Protein AF-A0A317IT43-F1 (afdb_monomer_lite)

pLDDT: mean 82.62, std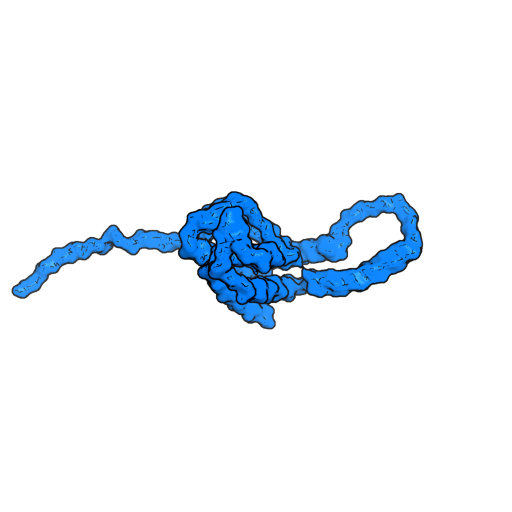 18.25, range [38.25, 98.44]

Radius of gyration: 24.14 Å; chains: 1; bounding box: 108×34×44 Å

Structure (mmCIF, N/CA/C/O backbone):
data_AF-A0A317IT43-F1
#
_entry.id   AF-A0A317IT43-F1
#
loop_
_atom_site.group_PDB
_atom_site.id
_atom_site.type_symbol
_atom_site.label_atom_id
_atom_site.label_alt_id
_atom_site.label_comp_id
_atom_site.label_asym_id
_atom_site.label_entity_id
_atom_site.label_seq_id
_atom_site.pdbx_PDB_ins_code
_atom_site.Cartn_x
_atom_site.Cartn_y
_atom_site.Cartn_z
_atom_site.occupancy
_atom_site.B_iso_or_equiv
_atom_site.auth_seq_id
_atom_site.auth_comp_id
_atom_site.auth_asym_id
_atom_site.auth_atom_id
_atom_site.pdbx_PDB_model_num
ATOM 1 N N . MET A 1 1 ? -63.433 10.695 -18.224 1.00 39.09 1 MET A N 1
ATOM 2 C CA . MET A 1 1 ? -62.208 10.010 -18.697 1.00 39.09 1 MET A CA 1
ATOM 3 C C . MET A 1 1 ? -61.109 11.046 -18.904 1.00 39.09 1 MET A C 1
ATOM 5 O O . MET A 1 1 ? -61.364 11.967 -19.656 1.00 39.09 1 MET A O 1
ATOM 9 N N . ARG A 1 2 ? -59.934 10.842 -18.268 1.00 39.62 2 ARG A N 1
ATOM 10 C CA . ARG A 1 2 ? -58.562 11.055 -18.808 1.00 39.62 2 ARG A CA 1
ATOM 11 C C . ARG A 1 2 ? -58.230 12.460 -19.377 1.00 39.62 2 ARG A C 1
ATOM 13 O O . ARG A 1 2 ? -58.814 12.850 -20.367 1.00 39.62 2 ARG A O 1
ATOM 20 N N . ARG A 1 3 ? -57.241 13.241 -18.916 1.00 39.00 3 ARG A N 1
ATOM 21 C CA . ARG A 1 3 ? -55.930 12.983 -18.281 1.00 39.00 3 ARG A CA 1
ATOM 22 C C . ARG A 1 3 ? -55.501 14.247 -17.514 1.00 39.00 3 ARG A C 1
ATOM 24 O O . ARG A 1 3 ? -55.505 15.326 -18.093 1.00 39.00 3 ARG A O 1
ATOM 31 N N . ILE A 1 4 ? -55.088 14.101 -16.256 1.00 46.97 4 ILE A N 1
ATOM 32 C CA . ILE A 1 4 ? -54.318 15.129 -15.545 1.00 46.97 4 ILE A CA 1
ATOM 33 C C . ILE A 1 4 ? -52.887 15.033 -16.078 1.00 46.97 4 ILE A C 1
ATOM 35 O O . ILE A 1 4 ? -52.247 13.989 -15.959 1.00 46.97 4 ILE A O 1
ATOM 39 N N . VAL A 1 5 ? -52.419 16.102 -16.719 1.00 44.81 5 VAL A N 1
ATOM 40 C CA . VAL A 1 5 ? -51.015 16.281 -17.093 1.00 44.81 5 VAL A CA 1
ATOM 41 C C . VAL A 1 5 ? -50.257 16.568 -15.802 1.00 44.81 5 VAL A C 1
ATOM 43 O O . VAL A 1 5 ? -50.233 17.694 -15.314 1.00 44.81 5 VAL A O 1
ATOM 46 N N . ILE A 1 6 ? -49.694 15.521 -15.204 1.00 46.12 6 ILE A N 1
ATOM 47 C CA . ILE A 1 6 ? -48.692 15.662 -14.152 1.00 46.12 6 ILE A CA 1
ATOM 48 C C . ILE A 1 6 ? -47.415 16.097 -14.867 1.00 46.12 6 ILE A C 1
ATOM 50 O O . ILE A 1 6 ? -46.790 15.298 -15.563 1.00 46.12 6 ILE A O 1
ATOM 54 N N . PHE A 1 7 ? -47.054 17.373 -14.725 1.00 41.09 7 PHE A N 1
ATOM 55 C CA . PHE A 1 7 ? -45.692 17.836 -14.967 1.00 41.09 7 PHE A CA 1
ATOM 56 C C . PHE A 1 7 ? -44.785 17.085 -13.992 1.00 41.09 7 PHE A C 1
ATOM 58 O O . PHE A 1 7 ? -44.626 17.468 -12.834 1.00 41.09 7 PHE A O 1
ATOM 65 N N . THR A 1 8 ? -44.241 15.955 -14.436 1.00 42.25 8 THR A N 1
ATOM 66 C CA . THR A 1 8 ? -43.170 15.275 -13.723 1.00 42.25 8 THR A CA 1
ATOM 67 C C . THR A 1 8 ? -41.980 16.214 -13.685 1.00 42.25 8 THR A C 1
ATOM 69 O O . THR A 1 8 ? -41.412 16.567 -14.718 1.00 42.25 8 THR A O 1
ATOM 72 N N . LEU A 1 9 ? -41.640 16.593 -12.460 1.00 38.25 9 LEU A N 1
ATOM 73 C CA .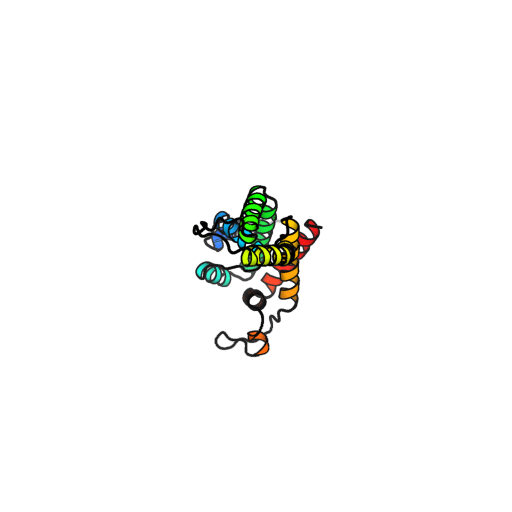 LEU A 1 9 ? -40.401 17.184 -11.988 1.00 38.25 9 LEU A CA 1
ATOM 74 C C . LEU A 1 9 ? -39.204 16.283 -12.376 1.00 38.25 9 LEU A C 1
ATOM 76 O O . LEU A 1 9 ? -38.560 15.677 -11.533 1.00 38.25 9 LEU A O 1
ATOM 80 N N . ALA A 1 10 ? -38.929 16.141 -13.671 1.00 41.34 10 ALA A N 1
ATOM 81 C CA . ALA A 1 10 ? -37.812 15.383 -14.235 1.00 41.34 10 ALA A CA 1
ATOM 82 C C . ALA A 1 10 ? -36.609 16.312 -14.462 1.00 41.34 10 ALA A C 1
ATOM 84 O O . ALA A 1 10 ? -36.020 16.349 -15.537 1.00 41.34 10 ALA A O 1
ATOM 85 N N . GLY A 1 11 ? -36.298 17.131 -13.456 1.00 39.72 11 GLY A N 1
ATOM 86 C CA . GLY A 1 11 ? -35.301 18.199 -13.555 1.00 39.72 11 GLY A CA 1
ATOM 87 C C . GLY A 1 11 ? -34.323 18.248 -12.389 1.00 39.72 11 GLY A C 1
ATOM 88 O O . GLY A 1 11 ? -33.682 19.271 -12.195 1.00 39.72 11 GLY A O 1
ATOM 89 N N . PHE A 1 12 ? -34.227 17.186 -11.585 1.00 45.25 12 PHE A N 1
ATOM 90 C CA . PHE A 1 12 ? -33.329 17.153 -10.432 1.00 45.25 12 PHE A CA 1
ATOM 91 C C . PHE A 1 12 ? -32.877 15.720 -10.135 1.00 45.25 12 PHE A C 1
ATOM 93 O O . PHE A 1 12 ? -33.297 15.140 -9.148 1.00 45.25 12 PHE A O 1
ATOM 100 N N . LEU A 1 13 ? -32.073 15.116 -11.018 1.00 40.25 13 LEU A N 1
ATOM 101 C CA . LEU A 1 13 ? -31.078 14.103 -10.622 1.00 40.25 13 LEU A CA 1
ATOM 102 C C . LEU A 1 13 ? -30.094 13.761 -11.761 1.00 40.25 13 LEU A C 1
ATOM 104 O O . LEU A 1 13 ? -29.727 12.610 -11.956 1.00 40.25 13 LEU A O 1
ATOM 108 N N . MET A 1 14 ? -29.608 14.756 -12.508 1.00 40.78 14 MET A N 1
ATOM 109 C CA . MET A 1 14 ? -28.266 14.624 -13.091 1.00 40.78 14 MET A CA 1
ATOM 110 C C . MET A 1 14 ? -27.269 15.152 -12.062 1.00 40.78 14 MET A C 1
ATOM 112 O O . MET A 1 14 ? -26.656 16.199 -12.242 1.00 40.78 14 MET A O 1
ATOM 116 N N . ALA A 1 15 ? -27.164 14.452 -10.928 1.00 44.28 15 ALA A N 1
ATOM 117 C CA . ALA A 1 15 ? -25.981 14.579 -10.095 1.00 44.28 15 ALA A CA 1
ATOM 118 C C . ALA A 1 15 ? -24.836 14.029 -10.944 1.00 44.28 15 ALA A C 1
ATOM 120 O O . ALA A 1 15 ? -24.834 12.850 -11.294 1.00 44.28 15 ALA A O 1
ATOM 121 N N . ALA A 1 16 ? -23.947 14.922 -11.365 1.00 43.75 16 ALA A N 1
ATOM 122 C CA . ALA A 1 16 ? -22.768 14.599 -12.135 1.00 43.75 16 ALA A CA 1
ATOM 123 C C . ALA A 1 16 ? -22.065 13.388 -11.512 1.00 43.75 16 ALA A C 1
ATOM 125 O O . ALA A 1 16 ? -21.443 13.492 -10.458 1.00 43.75 16 ALA A O 1
ATOM 126 N N . THR A 1 17 ? -22.133 12.239 -12.179 1.00 44.50 17 THR A N 1
ATOM 127 C CA . THR A 1 17 ? -21.198 11.139 -11.963 1.00 44.50 17 THR A CA 1
ATOM 128 C C . THR A 1 17 ? -19.866 11.552 -12.585 1.00 44.50 17 THR A C 1
ATOM 130 O O . THR A 1 17 ? -19.401 10.953 -13.553 1.00 44.50 17 THR A O 1
ATOM 133 N N . ALA A 1 18 ? -19.275 12.642 -12.092 1.00 52.06 18 ALA A N 1
ATOM 134 C CA . ALA A 1 18 ? -17.855 12.843 -12.272 1.00 52.06 18 ALA A CA 1
ATOM 135 C C . ALA A 1 18 ? -17.211 11.677 -11.525 1.00 52.06 18 ALA A C 1
ATOM 137 O O . ALA A 1 18 ? -17.427 11.515 -10.324 1.00 52.06 18 ALA A O 1
ATOM 138 N N . VAL A 1 19 ? -16.506 10.811 -12.250 1.00 56.50 19 VAL A N 1
ATOM 139 C CA . VAL A 1 19 ? -15.639 9.813 -11.628 1.00 56.50 19 VAL A CA 1
ATOM 140 C C . VAL A 1 19 ? -14.637 10.612 -10.805 1.00 56.50 19 VAL A C 1
ATOM 142 O O . VAL A 1 19 ? -13.736 11.236 -11.359 1.00 56.50 19 VAL A O 1
ATOM 145 N N . MET A 1 20 ? -14.877 10.703 -9.499 1.00 70.81 20 MET A N 1
ATOM 146 C CA . MET A 1 20 ? -14.037 11.477 -8.601 1.00 70.81 20 MET A CA 1
ATOM 147 C C . MET A 1 20 ? -12.640 10.873 -8.615 1.00 70.81 20 MET A C 1
ATOM 149 O O . MET A 1 20 ? -12.473 9.681 -8.352 1.00 70.81 20 MET A O 1
ATOM 153 N N . ASN A 1 21 ? -11.653 11.695 -8.945 1.00 88.19 21 ASN A N 1
ATOM 154 C CA . ASN A 1 21 ? -10.257 11.310 -8.983 1.00 88.19 21 ASN A CA 1
ATOM 155 C C . ASN A 1 21 ? -9.667 11.425 -7.573 1.00 88.19 21 ASN A C 1
ATOM 157 O O . ASN A 1 21 ? -9.540 12.524 -7.033 1.00 88.19 21 ASN A O 1
ATOM 161 N N . ILE A 1 22 ? -9.280 10.295 -6.977 1.00 92.44 22 ILE A N 1
ATOM 162 C CA . ILE A 1 22 ? -8.737 10.271 -5.613 1.00 92.44 22 ILE A CA 1
ATOM 163 C C . ILE A 1 22 ? -7.488 11.147 -5.442 1.00 92.44 22 ILE A C 1
ATOM 165 O O . ILE A 1 22 ? -7.232 11.638 -4.347 1.00 92.44 22 ILE A O 1
ATOM 169 N N . PHE A 1 23 ? -6.711 11.368 -6.505 1.00 93.06 23 PHE A N 1
ATOM 170 C CA . PHE A 1 23 ? -5.521 12.216 -6.445 1.00 93.06 23 PHE A CA 1
ATOM 171 C C . PHE A 1 23 ? -5.882 13.677 -6.148 1.00 93.06 23 PHE A C 1
ATOM 173 O O . PHE A 1 23 ? -5.226 14.301 -5.314 1.00 93.06 23 PHE A O 1
ATOM 180 N N . ASP A 1 24 ? -6.975 14.175 -6.733 1.00 92.06 24 ASP A N 1
ATOM 181 C CA . ASP A 1 24 ? -7.465 15.537 -6.504 1.00 92.06 24 ASP A CA 1
ATOM 182 C C . ASP A 1 24 ? -8.011 15.681 -5.074 1.00 92.06 24 ASP A C 1
ATOM 184 O O . ASP A 1 24 ? -7.659 16.619 -4.360 1.00 92.06 24 ASP A O 1
ATOM 188 N N . GLU A 1 25 ? -8.778 14.691 -4.605 1.00 91.31 25 GLU A N 1
ATOM 189 C CA . GLU A 1 25 ? -9.302 14.649 -3.230 1.00 91.31 25 GLU A CA 1
ATOM 190 C C . GLU A 1 25 ? -8.204 14.548 -2.166 1.00 91.31 25 GLU A C 1
ATOM 192 O O . GLU A 1 25 ? -8.364 15.024 -1.042 1.00 91.31 25 GLU A O 1
ATOM 197 N N . LEU A 1 26 ? -7.079 13.918 -2.502 1.00 91.50 26 LEU A N 1
ATOM 198 C CA . LEU A 1 26 ? -5.912 13.806 -1.632 1.00 91.50 26 LEU A CA 1
ATOM 199 C C . LEU A 1 26 ? -4.913 14.956 -1.804 1.00 91.50 26 LEU A C 1
ATOM 201 O O . LEU A 1 26 ? -3.902 14.967 -1.100 1.00 91.50 26 LEU A O 1
ATOM 205 N N . GLU A 1 27 ? -5.183 15.902 -2.707 1.00 92.44 27 GLU A N 1
ATOM 206 C CA . GLU A 1 27 ? -4.298 17.026 -3.032 1.00 92.44 27 GLU A CA 1
ATOM 207 C C . GLU A 1 27 ? -2.868 16.550 -3.369 1.00 92.44 27 GLU A C 1
ATOM 209 O O . GLU A 1 27 ? -1.857 17.101 -2.925 1.00 92.44 27 GLU A O 1
ATOM 214 N N . THR A 1 28 ? -2.774 15.467 -4.145 1.00 91.56 28 THR A 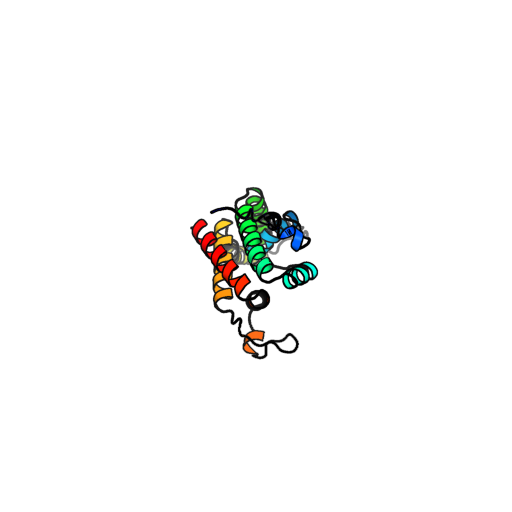N 1
ATOM 215 C CA . THR A 1 28 ? -1.513 14.852 -4.574 1.00 91.56 28 THR A CA 1
ATOM 216 C C . THR A 1 28 ? -1.558 14.511 -6.060 1.00 91.56 28 THR A C 1
ATOM 218 O O . THR A 1 28 ? -2.601 14.576 -6.697 1.00 91.56 28 THR A O 1
ATOM 221 N N . THR A 1 29 ? -0.421 14.143 -6.645 1.00 92.94 29 THR A N 1
ATOM 222 C CA . THR A 1 29 ? -0.334 13.800 -8.070 1.00 92.94 29 THR A CA 1
ATOM 223 C C . THR A 1 29 ? -0.042 12.321 -8.273 1.00 92.94 29 THR A C 1
ATOM 225 O O . THR A 1 29 ? 0.510 11.648 -7.395 1.00 92.94 29 THR A O 1
ATOM 228 N N . GLN A 1 30 ? -0.376 11.820 -9.463 1.00 92.62 30 GLN A N 1
ATOM 229 C CA . GLN A 1 30 ? 0.010 10.475 -9.885 1.00 92.62 30 GLN A CA 1
ATOM 230 C C . GLN A 1 30 ? 1.531 10.312 -9.914 1.00 92.62 30 GLN A C 1
ATOM 232 O O . GLN A 1 30 ? 2.035 9.300 -9.441 1.00 92.62 30 GLN A O 1
ATOM 237 N N . ASP A 1 31 ? 2.273 11.311 -10.396 1.00 91.25 31 ASP A N 1
ATOM 238 C CA . ASP A 1 31 ? 3.736 11.230 -10.475 1.00 91.25 31 ASP A CA 1
ATOM 239 C C . ASP A 1 31 ? 4.375 11.104 -9.090 1.00 91.25 31 ASP A C 1
ATOM 241 O O . ASP A 1 31 ? 5.216 10.234 -8.872 1.00 91.25 31 ASP A O 1
ATOM 245 N N . LYS A 1 32 ? 3.875 11.856 -8.104 1.00 89.31 32 LYS A N 1
ATOM 246 C CA . LYS A 1 32 ? 4.322 11.716 -6.714 1.00 89.31 32 LYS A CA 1
ATOM 247 C C . LYS A 1 32 ? 4.013 10.329 -6.150 1.00 89.31 32 LYS A C 1
ATOM 249 O O . LYS A 1 32 ? 4.795 9.786 -5.375 1.00 89.31 32 LYS A O 1
ATOM 254 N N . ALA A 1 33 ? 2.891 9.724 -6.542 1.00 89.94 33 ALA A N 1
ATOM 255 C CA . ALA A 1 33 ? 2.599 8.345 -6.169 1.00 89.94 33 ALA A CA 1
ATOM 256 C C . ALA A 1 33 ? 3.576 7.358 -6.834 1.00 89.94 33 ALA A C 1
ATOM 258 O O . ALA A 1 33 ? 4.134 6.517 -6.128 1.00 89.94 33 ALA A O 1
ATOM 259 N N . LYS A 1 34 ? 3.865 7.495 -8.137 1.00 91.69 34 LYS A N 1
ATOM 260 C CA . LYS A 1 34 ? 4.843 6.654 -8.861 1.00 91.69 34 LYS A CA 1
ATOM 261 C C . LYS A 1 34 ? 6.212 6.646 -8.191 1.00 91.69 34 LYS A C 1
ATOM 263 O O . LYS A 1 34 ? 6.760 5.567 -7.965 1.00 91.69 34 LYS A O 1
ATOM 268 N N . GLU A 1 35 ? 6.719 7.823 -7.818 1.00 85.62 35 GLU A N 1
ATOM 269 C CA . GLU A 1 35 ? 8.010 7.987 -7.133 1.00 85.62 35 GLU A CA 1
ATOM 270 C C . GLU A 1 35 ? 8.096 7.155 -5.846 1.00 85.62 35 GLU A C 1
ATOM 272 O O . GLU A 1 35 ? 9.149 6.614 -5.503 1.00 85.62 35 GLU A O 1
ATOM 277 N N . THR A 1 36 ? 6.975 7.011 -5.136 1.00 85.50 36 THR A N 1
ATOM 278 C CA . THR A 1 36 ? 6.932 6.253 -3.881 1.00 85.50 36 THR A CA 1
ATOM 279 C C . THR A 1 36 ? 6.739 4.751 -4.075 1.00 85.50 36 THR A C 1
ATOM 281 O O . THR A 1 36 ? 7.184 3.981 -3.223 1.00 85.50 36 THR A O 1
ATOM 284 N N . LEU A 1 37 ? 6.124 4.304 -5.177 1.00 90.19 37 LEU A N 1
ATOM 285 C CA . LEU A 1 37 ? 5.711 2.905 -5.351 1.00 90.19 37 LEU A CA 1
ATOM 286 C C . LEU A 1 37 ? 6.893 1.931 -5.412 1.00 90.19 37 LEU A C 1
ATOM 288 O O . LEU A 1 37 ? 6.841 0.877 -4.783 1.00 90.19 37 LEU A O 1
ATOM 292 N N . VAL A 1 38 ? 7.980 2.280 -6.106 1.00 87.69 38 VAL A N 1
ATOM 293 C CA . VAL A 1 38 ? 9.155 1.392 -6.221 1.00 87.69 38 VAL A CA 1
ATOM 294 C C . VAL A 1 38 ? 9.816 1.181 -4.861 1.00 87.69 38 VAL A C 1
ATOM 296 O O . VAL A 1 38 ? 10.106 0.049 -4.484 1.00 87.69 38 VAL A O 1
ATOM 299 N N . SER A 1 39 ? 9.994 2.256 -4.089 1.00 82.06 39 SER A N 1
ATOM 300 C CA . SER A 1 39 ? 10.541 2.170 -2.731 1.00 82.06 39 SER A CA 1
ATOM 301 C C . SER A 1 39 ? 9.585 1.452 -1.775 1.00 82.06 39 SER A C 1
ATOM 303 O O . SER A 1 39 ? 10.029 0.658 -0.945 1.00 82.06 39 SER A O 1
ATOM 305 N N . ALA A 1 40 ? 8.273 1.668 -1.913 1.00 87.31 40 ALA A N 1
ATOM 306 C CA . ALA A 1 40 ? 7.265 1.029 -1.073 1.00 87.31 40 ALA A CA 1
ATOM 307 C C . ALA A 1 40 ? 7.233 -0.491 -1.269 1.00 87.31 40 ALA A C 1
ATOM 309 O O . ALA A 1 40 ? 7.355 -1.238 -0.297 1.00 87.31 40 ALA A O 1
ATOM 310 N N . PHE A 1 41 ? 7.150 -0.957 -2.520 1.00 86.12 41 PHE A N 1
ATOM 311 C CA . PHE A 1 41 ? 7.222 -2.387 -2.821 1.00 86.12 41 PHE A CA 1
ATOM 312 C C . PHE A 1 41 ? 8.603 -2.956 -2.520 1.00 86.12 41 PHE A C 1
ATOM 314 O O . PHE A 1 41 ? 8.722 -4.047 -1.976 1.00 86.12 41 PHE A O 1
ATOM 321 N N . GLY A 1 42 ? 9.661 -2.210 -2.814 1.00 81.50 42 GLY A N 1
ATOM 322 C CA . GLY A 1 42 ? 11.017 -2.671 -2.586 1.00 81.50 42 GLY A CA 1
ATOM 323 C C . GLY A 1 42 ? 11.347 -2.879 -1.105 1.00 81.50 42 GLY A C 1
ATOM 324 O O . GLY A 1 42 ? 11.833 -3.937 -0.706 1.00 81.50 42 GLY A O 1
ATOM 325 N N . SER A 1 43 ? 11.046 -1.887 -0.266 1.00 78.62 43 SER A N 1
ATOM 326 C CA . SER A 1 43 ? 11.371 -1.902 1.166 1.00 78.62 43 SER A CA 1
ATOM 327 C C . SER A 1 43 ? 10.317 -2.583 2.044 1.00 78.62 43 SER A C 1
ATOM 329 O O . SER A 1 43 ? 10.625 -2.943 3.180 1.00 78.62 43 SER A O 1
ATOM 331 N N . GLY A 1 44 ? 9.085 -2.761 1.550 1.00 81.19 44 GLY A N 1
ATOM 332 C CA . GLY A 1 44 ? 7.953 -3.233 2.359 1.00 81.19 44 GLY A CA 1
ATOM 333 C C . GLY A 1 44 ? 7.460 -2.196 3.369 1.00 81.19 44 GLY A C 1
ATOM 334 O O . GLY A 1 44 ? 6.687 -2.514 4.278 1.00 81.19 44 GLY A O 1
ATOM 335 N N . ASN A 1 45 ? 7.928 -0.954 3.242 1.00 78.56 45 ASN A N 1
ATOM 336 C CA . ASN A 1 45 ? 7.541 0.154 4.089 1.00 78.56 45 ASN A CA 1
ATOM 337 C C . ASN A 1 45 ? 7.016 1.302 3.233 1.00 78.56 45 ASN A C 1
ATOM 339 O O . ASN A 1 45 ? 7.647 1.721 2.268 1.00 78.56 45 ASN A O 1
ATOM 343 N N . PHE A 1 46 ? 5.873 1.847 3.629 1.00 81.81 46 PHE A N 1
ATOM 344 C CA . PHE A 1 46 ? 5.272 3.002 2.982 1.00 81.81 46 PHE A CA 1
ATOM 345 C C . PHE A 1 46 ? 5.235 4.162 3.970 1.00 81.81 46 PHE A C 1
ATOM 347 O O . PHE A 1 46 ? 4.782 4.012 5.105 1.00 81.81 46 PHE A O 1
ATOM 354 N N . SER A 1 47 ? 5.713 5.322 3.527 1.00 79.06 47 SER A N 1
ATOM 355 C CA . SER A 1 47 ? 5.635 6.566 4.283 1.00 79.06 47 SER A CA 1
ATOM 356 C C . SER A 1 47 ? 4.827 7.573 3.481 1.00 79.06 47 SER A C 1
ATOM 358 O O . SER A 1 47 ? 5.186 7.910 2.355 1.00 79.06 47 SER A O 1
ATOM 360 N N . ALA A 1 48 ? 3.740 8.049 4.074 1.00 83.00 48 ALA A N 1
ATOM 361 C CA . ALA A 1 48 ? 2.944 9.149 3.553 1.00 83.00 48 ALA A CA 1
ATOM 362 C C . ALA A 1 48 ? 3.213 10.414 4.370 1.00 83.00 48 ALA A C 1
ATOM 364 O O . ALA A 1 48 ? 3.490 10.341 5.570 1.00 83.00 48 ALA A O 1
ATOM 365 N N . SER A 1 49 ? 3.086 11.583 3.736 1.00 87.62 49 SER A N 1
ATOM 366 C CA . SER A 1 49 ? 3.144 12.845 4.471 1.00 87.62 49 SER A CA 1
ATOM 367 C C . SER A 1 49 ? 2.001 12.926 5.484 1.00 87.62 49 SER A C 1
ATOM 369 O O . SER A 1 49 ? 0.916 12.373 5.281 1.00 87.62 49 SER A O 1
ATOM 371 N N . TYR A 1 50 ? 2.242 13.642 6.581 1.00 89.50 50 TYR A N 1
ATOM 372 C CA . TYR A 1 50 ? 1.226 13.869 7.605 1.00 89.50 50 TYR A CA 1
ATOM 373 C C . TYR A 1 50 ? -0.057 14.468 7.011 1.00 89.50 50 TYR A C 1
ATOM 375 O O . TYR A 1 50 ? -1.148 13.990 7.319 1.00 89.50 50 TYR A O 1
ATOM 383 N N . ASP A 1 51 ? 0.076 15.448 6.113 1.00 92.19 51 ASP A N 1
ATOM 384 C CA . ASP A 1 51 ? -1.064 16.115 5.479 1.00 92.19 51 ASP A CA 1
ATOM 385 C C . ASP A 1 51 ? -1.869 15.168 4.588 1.00 92.19 51 ASP A C 1
ATOM 387 O O . ASP A 1 51 ? -3.095 15.159 4.678 1.00 92.19 51 ASP A O 1
ATOM 391 N N . LEU A 1 52 ? -1.202 14.290 3.826 1.00 91.38 52 LEU A N 1
ATOM 392 C CA . LEU A 1 52 ? -1.873 13.268 3.019 1.00 91.38 52 LEU A CA 1
ATOM 393 C C . LEU A 1 52 ? -2.688 12.322 3.910 1.00 91.38 52 LEU A C 1
ATOM 395 O O . LEU A 1 52 ? -3.857 12.055 3.641 1.00 91.38 52 LEU A O 1
ATOM 399 N N . VAL A 1 53 ? -2.094 11.840 5.008 1.00 91.44 53 VAL A N 1
ATOM 400 C CA . VAL A 1 53 ? -2.779 10.946 5.959 1.00 91.44 53 VAL A CA 1
ATOM 401 C C . VAL A 1 53 ? -3.947 11.659 6.639 1.00 91.44 53 VAL A C 1
ATOM 403 O O . VAL A 1 53 ? -5.014 11.067 6.819 1.00 91.44 53 VAL A O 1
ATOM 406 N N . LYS A 1 54 ? -3.764 12.924 7.026 1.00 93.12 54 LYS A N 1
ATOM 407 C CA . LYS A 1 54 ? -4.807 13.746 7.644 1.00 93.12 54 LYS A CA 1
ATOM 408 C C . LYS A 1 54 ? -5.975 13.955 6.681 1.00 93.12 54 LYS A C 1
ATOM 410 O O . LYS A 1 54 ? -7.118 13.729 7.079 1.00 93.12 54 LYS A O 1
ATOM 415 N N . LYS A 1 55 ? -5.692 14.317 5.427 1.00 94.50 55 LYS A N 1
ATOM 416 C CA . LYS A 1 55 ? -6.695 14.494 4.372 1.00 94.50 55 LYS A CA 1
ATOM 417 C C . LYS A 1 55 ? -7.439 13.189 4.107 1.00 94.50 55 LYS A C 1
ATOM 419 O O . LYS A 1 55 ? -8.658 13.162 4.253 1.00 94.50 55 LYS A O 1
ATOM 424 N N . ALA A 1 56 ? -6.720 12.090 3.872 1.00 93.69 56 ALA A N 1
ATOM 425 C CA . ALA A 1 56 ? -7.311 10.771 3.651 1.00 93.69 56 ALA A CA 1
ATOM 426 C C . ALA A 1 56 ? -8.269 10.353 4.779 1.00 93.69 56 ALA A C 1
ATOM 428 O O . ALA A 1 56 ? -9.338 9.820 4.507 1.00 93.69 56 ALA A O 1
ATOM 429 N N . ARG A 1 57 ? -7.930 10.625 6.048 1.00 92.62 57 ARG A N 1
ATOM 430 C CA . ARG A 1 57 ? -8.800 10.322 7.202 1.00 92.62 57 ARG A CA 1
ATOM 431 C C . ARG A 1 57 ? -10.029 11.216 7.311 1.00 92.62 57 ARG A C 1
ATOM 433 O O . ARG A 1 57 ? -11.005 10.793 7.920 1.00 92.62 57 ARG A O 1
ATOM 440 N N . SER A 1 58 ? -9.965 12.435 6.781 1.00 94.75 58 SER A N 1
ATOM 441 C CA . SER A 1 58 ? -11.093 13.372 6.793 1.00 94.75 58 SER A CA 1
ATOM 442 C C . SER A 1 58 ? -12.162 13.045 5.749 1.00 94.75 58 SER A C 1
ATOM 444 O O . SER A 1 58 ? -13.280 13.542 5.857 1.00 94.75 58 SER A O 1
ATOM 446 N N . LEU A 1 59 ? -11.839 12.200 4.763 1.00 94.62 59 LEU A N 1
ATOM 447 C CA . LEU A 1 59 ? -12.782 11.795 3.729 1.00 94.62 59 LEU A CA 1
ATOM 448 C C . LEU A 1 59 ? -13.904 10.897 4.300 1.00 94.62 59 LEU A C 1
ATOM 450 O O . LEU A 1 59 ? -13.633 10.029 5.146 1.00 94.62 59 LEU A O 1
ATOM 454 N N . PRO A 1 60 ? -15.148 11.037 3.794 1.00 94.94 60 PRO A N 1
ATOM 455 C CA . PRO A 1 60 ? -16.227 10.070 3.990 1.00 94.94 60 PRO A CA 1
ATOM 456 C C . PRO A 1 60 ? -15.761 8.631 3.752 1.00 94.94 60 PRO A C 1
ATOM 458 O O . PRO A 1 60 ? -14.878 8.382 2.927 1.00 94.94 60 PRO A O 1
ATOM 461 N N . VAL A 1 61 ? -16.332 7.669 4.483 1.00 93.75 61 VAL A N 1
ATOM 462 C CA . VAL A 1 61 ? -15.895 6.264 4.397 1.00 93.75 61 VAL A CA 1
ATOM 463 C C . VAL A 1 61 ? -16.034 5.719 2.976 1.00 93.75 61 VAL A C 1
ATOM 465 O O . VAL A 1 61 ? -15.139 5.026 2.504 1.00 93.75 61 VAL A O 1
ATOM 468 N N . GLU A 1 62 ? -17.073 6.132 2.260 1.00 92.62 62 GLU A N 1
ATOM 469 C CA . GLU A 1 62 ? -17.345 5.769 0.873 1.00 92.62 62 GLU A CA 1
ATOM 470 C C . GLU A 1 62 ? -16.212 6.229 -0.053 1.00 92.62 62 GLU A C 1
ATOM 472 O O . GLU A 1 62 ? -15.723 5.451 -0.873 1.00 92.62 62 GLU A O 1
ATOM 477 N N . LEU A 1 63 ? -15.724 7.462 0.133 1.00 94.31 63 LEU A N 1
ATOM 478 C CA . LEU A 1 63 ? -14.596 8.001 -0.631 1.00 94.31 63 LEU A CA 1
ATOM 479 C C . LEU A 1 63 ? -13.267 7.359 -0.243 1.00 94.31 63 LEU A C 1
ATOM 481 O O . LEU A 1 63 ? -12.402 7.189 -1.095 1.00 94.31 63 LEU A O 1
ATOM 485 N N . ARG A 1 64 ? -13.090 6.960 1.021 1.00 95.56 64 ARG A N 1
ATOM 486 C CA . ARG A 1 64 ? -11.896 6.207 1.438 1.00 95.56 64 ARG A CA 1
ATOM 487 C C . ARG A 1 64 ? -11.860 4.815 0.812 1.00 95.56 64 ARG A C 1
ATOM 489 O O . ARG A 1 64 ? -10.795 4.375 0.386 1.00 95.56 64 ARG A O 1
ATOM 496 N N . VAL A 1 65 ? -13.006 4.135 0.748 1.00 96.31 65 VAL A N 1
ATOM 497 C CA . VAL A 1 65 ? -13.148 2.814 0.116 1.00 96.31 65 VAL A CA 1
ATOM 498 C C . VAL A 1 65 ? -12.883 2.913 -1.384 1.00 96.31 65 VAL A C 1
ATOM 500 O O . VAL A 1 65 ? -12.026 2.199 -1.903 1.00 96.31 65 VAL A O 1
ATOM 503 N N . GLU A 1 66 ? -13.558 3.827 -2.080 1.00 94.62 66 GLU A N 1
ATOM 504 C CA . GLU A 1 66 ? -13.344 4.014 -3.517 1.00 94.62 66 GLU A CA 1
ATOM 505 C C . GLU A 1 66 ? -11.924 4.511 -3.818 1.00 94.62 66 GLU A C 1
ATOM 507 O O . GLU A 1 66 ? -11.266 4.019 -4.732 1.00 94.62 66 GLU A O 1
ATOM 512 N N . GLY A 1 67 ? -11.393 5.406 -2.989 1.00 94.31 67 GLY A N 1
ATOM 513 C CA . GLY A 1 67 ? -10.021 5.876 -3.095 1.00 94.31 67 GLY A CA 1
ATOM 514 C C . GLY A 1 67 ? -8.991 4.756 -2.971 1.00 94.31 67 GLY A C 1
ATOM 515 O O . GLY A 1 67 ? -8.064 4.687 -3.774 1.00 94.31 67 GLY A O 1
ATOM 516 N N . ALA A 1 68 ? -9.161 3.833 -2.019 1.00 96.00 68 ALA A N 1
ATOM 517 C CA . ALA A 1 68 ? -8.273 2.678 -1.886 1.00 96.00 68 ALA A CA 1
ATOM 518 C C . ALA A 1 68 ? -8.295 1.792 -3.137 1.00 96.00 68 ALA A C 1
ATOM 520 O O . ALA A 1 68 ? -7.238 1.389 -3.624 1.00 96.00 68 ALA A O 1
ATOM 521 N N . ARG A 1 69 ? -9.482 1.554 -3.705 1.00 96.06 69 ARG A N 1
ATOM 522 C CA . ARG A 1 69 ? -9.639 0.828 -4.970 1.00 96.06 69 ARG A CA 1
ATOM 523 C C . ARG A 1 69 ? -8.908 1.531 -6.116 1.00 96.06 69 ARG A C 1
ATOM 525 O O . ARG A 1 69 ? -8.134 0.888 -6.824 1.00 96.06 69 ARG A O 1
ATOM 532 N N . GLN A 1 70 ? -9.103 2.839 -6.278 1.00 95.38 70 GLN A N 1
ATOM 533 C CA . GLN A 1 70 ? -8.427 3.622 -7.318 1.00 95.38 70 GLN A CA 1
ATOM 534 C C . GLN A 1 70 ? -6.904 3.598 -7.164 1.00 95.38 70 GLN A C 1
ATOM 536 O O . GLN A 1 70 ? -6.200 3.372 -8.145 1.00 95.38 70 GLN A O 1
ATOM 541 N N . LEU A 1 71 ? -6.385 3.769 -5.945 1.00 94.88 71 LEU A N 1
ATOM 542 C CA . LEU A 1 71 ? -4.944 3.757 -5.680 1.00 94.88 71 LEU A CA 1
ATOM 543 C C . LEU A 1 71 ? -4.310 2.385 -5.948 1.00 94.88 71 LEU A C 1
ATOM 545 O O . LEU A 1 71 ? -3.215 2.321 -6.504 1.00 94.88 71 LEU A O 1
ATOM 549 N N . ILE A 1 72 ? -4.987 1.287 -5.596 1.00 95.88 72 ILE A N 1
ATOM 550 C CA . ILE A 1 72 ? -4.490 -0.071 -5.871 1.00 95.88 72 ILE A CA 1
ATOM 551 C C . ILE A 1 72 ? -4.498 -0.355 -7.371 1.00 95.88 72 ILE A C 1
ATOM 553 O O . ILE A 1 72 ? -3.514 -0.873 -7.895 1.00 95.88 72 ILE A O 1
ATOM 557 N N . ARG A 1 73 ? -5.565 0.025 -8.082 1.00 95.50 73 ARG A N 1
ATOM 558 C CA . ARG A 1 73 ? -5.634 -0.116 -9.544 1.00 95.50 73 ARG A CA 1
ATOM 559 C C . ARG A 1 73 ? -4.567 0.714 -10.240 1.00 95.50 73 ARG A C 1
ATOM 561 O O . ARG A 1 73 ? -3.872 0.194 -11.102 1.00 95.50 73 ARG A O 1
ATOM 568 N N . PHE A 1 74 ? -4.363 1.948 -9.792 1.00 95.75 74 PHE A N 1
ATOM 569 C CA . PHE A 1 74 ? -3.273 2.789 -10.266 1.00 95.75 74 PHE A CA 1
ATOM 570 C C . PHE A 1 74 ? -1.905 2.128 -10.052 1.00 95.75 74 PHE A C 1
ATOM 572 O O . PHE A 1 74 ? -1.105 2.069 -10.983 1.00 95.75 74 PHE A O 1
ATOM 579 N N . ALA A 1 75 ? -1.637 1.597 -8.853 1.00 96.06 75 ALA A N 1
ATOM 580 C CA . ALA A 1 75 ? -0.389 0.891 -8.576 1.00 96.06 75 ALA A CA 1
ATOM 581 C C . ALA A 1 75 ? -0.221 -0.328 -9.495 1.00 96.06 75 ALA A C 1
ATOM 583 O O . ALA A 1 75 ? 0.840 -0.500 -10.093 1.00 96.06 75 ALA A O 1
ATOM 584 N N . LYS A 1 76 ? -1.281 -1.123 -9.671 1.00 96.12 76 LYS A N 1
ATOM 585 C CA . LYS A 1 76 ? -1.304 -2.265 -10.587 1.00 96.12 76 LYS A CA 1
ATOM 586 C C . LYS A 1 76 ? -0.974 -1.853 -12.018 1.00 96.12 76 LYS A C 1
ATOM 588 O O . LYS A 1 76 ? -0.056 -2.412 -12.616 1.00 96.12 76 LYS A O 1
ATOM 593 N N . ASP A 1 77 ? -1.664 -0.856 -12.553 1.00 95.94 77 ASP A N 1
ATOM 594 C CA . ASP A 1 77 ? -1.464 -0.398 -13.927 1.00 95.94 77 ASP A CA 1
ATOM 595 C C . ASP A 1 77 ? -0.065 0.191 -14.124 1.00 95.94 77 ASP A C 1
ATOM 597 O O . ASP A 1 77 ? 0.616 -0.139 -15.096 1.00 95.94 77 ASP A O 1
ATOM 601 N N . TYR A 1 78 ? 0.424 0.976 -13.161 1.00 96.25 78 TYR A N 1
ATOM 602 C CA . TYR A 1 78 ? 1.776 1.523 -13.208 1.00 96.25 78 TYR A CA 1
ATOM 603 C C . TYR A 1 78 ? 2.849 0.429 -13.207 1.00 96.25 78 TYR A C 1
ATOM 605 O O . TYR A 1 78 ? 3.801 0.505 -13.983 1.00 96.25 78 TYR A O 1
ATOM 613 N N . THR A 1 79 ? 2.689 -0.627 -12.404 1.00 95.31 79 THR A N 1
ATOM 614 C CA . THR A 1 79 ? 3.687 -1.709 -12.327 1.00 95.31 79 THR A CA 1
ATOM 615 C C . THR A 1 79 ? 3.856 -2.504 -13.625 1.00 95.31 79 THR A C 1
ATOM 617 O O . THR A 1 79 ? 4.871 -3.173 -13.814 1.00 95.31 79 THR A O 1
ATOM 620 N N . ARG A 1 80 ? 2.901 -2.397 -14.556 1.00 95.25 80 ARG A N 1
ATOM 621 C CA . ARG A 1 80 ? 2.971 -3.021 -15.887 1.00 95.25 80 ARG A CA 1
ATOM 622 C C . ARG A 1 80 ? 3.792 -2.215 -16.890 1.00 95.25 80 ARG A C 1
ATOM 624 O O . ARG A 1 80 ? 4.152 -2.743 -17.941 1.00 95.25 80 ARG A O 1
ATOM 631 N N . THR A 1 81 ? 4.077 -0.952 -16.586 1.00 96.69 81 THR A N 1
ATOM 632 C CA . THR A 1 81 ? 4.794 -0.045 -17.487 1.00 96.69 81 THR A CA 1
ATOM 633 C C . THR A 1 81 ? 6.286 -0.371 -17.564 1.00 96.69 81 THR A C 1
ATOM 635 O O . THR A 1 81 ? 6.888 -0.872 -16.611 1.00 96.69 81 THR A O 1
ATOM 638 N N . GLU A 1 82 ? 6.918 -0.033 -18.691 1.00 96.44 82 GLU A N 1
ATOM 639 C CA . GLU A 1 82 ? 8.382 -0.096 -18.816 1.00 96.44 82 GLU A CA 1
ATOM 640 C C . GLU A 1 82 ? 9.079 0.882 -17.860 1.00 96.44 82 GLU A C 1
ATOM 642 O O . GLU A 1 82 ? 10.131 0.565 -17.307 1.00 96.44 82 GLU A O 1
ATOM 647 N N . GLU A 1 83 ? 8.448 2.027 -17.583 1.00 94.81 83 GLU A N 1
ATOM 648 C CA . GLU A 1 83 ? 8.940 3.011 -16.618 1.00 94.81 83 GLU A CA 1
ATOM 649 C C . GLU A 1 83 ? 9.166 2.379 -15.235 1.00 94.81 83 GLU A C 1
ATOM 651 O O . GLU A 1 83 ? 10.253 2.507 -14.663 1.00 94.81 83 GLU A O 1
ATOM 656 N N . PHE A 1 84 ? 8.177 1.641 -14.720 1.00 95.25 84 PHE A N 1
ATOM 657 C CA . PHE A 1 84 ? 8.305 0.945 -13.441 1.00 95.25 84 PHE A CA 1
ATOM 658 C C . PHE A 1 84 ? 9.415 -0.109 -13.471 1.00 95.25 84 PHE A C 1
ATOM 660 O O . PHE A 1 84 ? 10.234 -0.161 -12.551 1.00 95.25 84 PHE A O 1
ATOM 667 N N . LYS A 1 85 ? 9.486 -0.927 -14.531 1.00 94.31 85 LYS A N 1
ATOM 668 C CA . LYS A 1 85 ? 10.517 -1.972 -14.667 1.00 94.31 85 LYS A CA 1
ATOM 669 C C . LYS A 1 85 ? 11.922 -1.375 -14.625 1.00 94.31 85 LYS A C 1
ATOM 671 O O . LYS A 1 85 ? 12.812 -1.934 -13.981 1.00 94.31 85 LYS A O 1
ATOM 676 N N . ASP A 1 86 ? 12.128 -0.231 -15.265 1.00 94.00 86 ASP A N 1
ATOM 677 C CA . ASP A 1 86 ? 13.419 0.452 -15.270 1.00 94.00 86 ASP A CA 1
ATOM 678 C C . ASP A 1 86 ? 13.756 1.087 -13.922 1.00 94.00 86 ASP A C 1
ATOM 680 O O . ASP A 1 86 ? 14.897 0.982 -13.458 1.00 94.00 86 ASP A O 1
ATOM 684 N N . GLN A 1 87 ? 12.778 1.698 -13.251 1.00 92.44 87 GLN A N 1
ATOM 685 C CA . GLN A 1 87 ? 12.976 2.207 -11.894 1.00 92.44 87 GLN A CA 1
ATOM 686 C C . GLN A 1 87 ? 13.281 1.074 -10.903 1.00 92.44 87 GLN A C 1
ATOM 688 O O . GLN A 1 87 ? 14.204 1.205 -10.098 1.00 92.44 87 GLN A O 1
ATOM 693 N N . TYR A 1 88 ? 12.586 -0.063 -11.003 1.00 92.81 88 TYR A N 1
ATOM 694 C CA . TYR A 1 88 ? 12.844 -1.244 -10.181 1.00 92.81 88 TYR A CA 1
ATOM 695 C C . TYR A 1 88 ? 14.264 -1.781 -10.376 1.00 92.81 88 TYR A C 1
ATOM 697 O O . TYR A 1 88 ? 14.962 -2.038 -9.397 1.00 92.81 88 TYR A O 1
ATOM 705 N N . LYS A 1 89 ? 14.740 -1.897 -11.626 1.00 91.94 89 LYS A N 1
ATOM 706 C CA . LYS A 1 89 ? 16.122 -2.322 -11.916 1.00 91.94 89 LYS A CA 1
ATOM 707 C C . LYS A 1 89 ? 17.148 -1.396 -11.263 1.00 91.94 89 LYS A C 1
ATOM 709 O O . LYS A 1 89 ? 18.111 -1.893 -10.678 1.00 91.94 89 LYS A O 1
ATOM 714 N N . ARG A 1 90 ? 16.948 -0.074 -11.345 1.00 90.19 90 ARG A N 1
A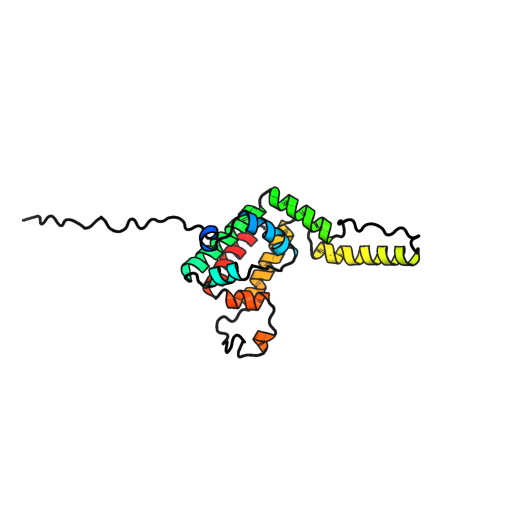TOM 715 C CA . ARG A 1 90 ? 17.832 0.918 -10.704 1.00 90.19 90 ARG A CA 1
ATOM 716 C C . ARG A 1 90 ? 17.838 0.752 -9.187 1.00 90.19 90 ARG A C 1
ATOM 718 O O . ARG A 1 90 ? 18.899 0.540 -8.606 1.00 90.19 90 ARG A O 1
ATOM 725 N N . TRP A 1 91 ? 16.657 0.741 -8.575 1.00 89.25 91 TRP A N 1
ATOM 726 C CA . TRP A 1 91 ? 16.504 0.544 -7.135 1.00 89.25 91 TRP A CA 1
ATOM 727 C C . TRP A 1 91 ? 17.140 -0.777 -6.666 1.00 89.25 91 TRP A C 1
ATOM 729 O O . TRP A 1 91 ? 17.915 -0.802 -5.712 1.00 89.25 91 TRP A O 1
ATOM 739 N N . ARG A 1 92 ? 16.918 -1.880 -7.390 1.00 87.88 92 ARG A N 1
ATOM 740 C CA . ARG A 1 92 ? 17.526 -3.184 -7.094 1.00 87.88 92 ARG A CA 1
ATOM 741 C C . ARG A 1 92 ? 19.053 -3.138 -7.152 1.00 87.88 92 ARG A C 1
ATOM 743 O O . ARG A 1 92 ? 19.714 -3.718 -6.293 1.00 87.88 92 ARG A O 1
ATOM 750 N N . GLN A 1 93 ? 19.632 -2.473 -8.153 1.00 86.69 93 GLN A N 1
ATOM 751 C CA . GLN A 1 93 ? 21.086 -2.318 -8.253 1.00 86.69 93 GLN A CA 1
ATOM 752 C C . GLN A 1 93 ? 21.655 -1.533 -7.069 1.00 86.69 93 GLN A C 1
ATOM 754 O O . GLN A 1 93 ? 22.698 -1.914 -6.540 1.00 86.69 93 GLN A O 1
ATOM 759 N N . GLU A 1 94 ? 20.970 -0.480 -6.625 1.00 84.31 94 GLU A N 1
ATOM 760 C CA . GLU A 1 94 ? 21.354 0.280 -5.432 1.00 84.31 94 GLU A CA 1
ATOM 761 C C . GLU A 1 94 ? 21.333 -0.602 -4.178 1.00 84.31 94 GLU A C 1
ATOM 763 O O . GLU A 1 94 ? 22.325 -0.643 -3.444 1.00 84.31 94 GLU A O 1
ATOM 768 N N . MET A 1 95 ? 20.267 -1.388 -3.991 1.00 80.81 95 MET A N 1
ATOM 769 C CA . MET A 1 95 ? 20.122 -2.310 -2.857 1.00 80.81 95 MET A CA 1
ATOM 770 C C . MET A 1 95 ? 21.180 -3.420 -2.834 1.00 80.81 95 MET A C 1
ATOM 772 O O . MET A 1 95 ? 21.638 -3.811 -1.763 1.00 80.81 95 MET A O 1
ATOM 776 N N . LEU A 1 96 ? 21.623 -3.899 -4.000 1.00 80.25 96 LEU A N 1
ATOM 777 C CA . LEU A 1 96 ? 22.686 -4.908 -4.120 1.00 80.25 96 LEU A CA 1
ATOM 778 C C . LEU A 1 96 ? 24.109 -4.326 -4.012 1.00 80.25 96 LEU A C 1
ATOM 780 O O . LEU A 1 96 ? 25.092 -5.037 -4.238 1.00 80.25 96 LEU A O 1
ATOM 784 N N . GLY A 1 97 ? 24.251 -3.042 -3.667 1.00 70.31 97 GLY A N 1
ATOM 785 C CA . GLY A 1 97 ? 25.552 -2.391 -3.499 1.00 70.31 97 GLY A CA 1
ATOM 786 C C . GLY A 1 97 ? 26.198 -1.918 -4.806 1.00 70.31 97 GLY A C 1
ATOM 787 O O . GLY A 1 97 ? 27.405 -1.678 -4.840 1.00 70.31 97 GLY A O 1
ATOM 788 N N . GLY A 1 98 ? 25.414 -1.763 -5.877 1.00 55.62 98 GLY A N 1
ATOM 789 C CA . GLY A 1 98 ? 25.822 -1.140 -7.143 1.00 55.62 98 GLY A CA 1
ATOM 790 C C . GLY A 1 98 ? 25.972 0.387 -7.071 1.00 55.62 98 GLY A C 1
ATOM 791 O O . GLY A 1 98 ? 26.551 0.992 -7.974 1.00 55.62 98 GLY A O 1
ATOM 792 N N . GLY A 1 99 ? 25.521 1.018 -5.981 1.00 47.94 99 GLY A N 1
ATOM 793 C CA . GLY A 1 99 ? 25.796 2.424 -5.689 1.00 47.94 99 GLY A CA 1
ATOM 794 C C . GLY A 1 99 ? 27.277 2.631 -5.363 1.00 47.94 99 GLY A C 1
ATOM 795 O O . GLY A 1 99 ? 27.760 2.206 -4.313 1.00 47.94 99 GLY A O 1
ATOM 796 N N . ARG A 1 100 ? 28.023 3.275 -6.269 1.00 50.28 100 ARG A N 1
ATOM 797 C CA . ARG A 1 100 ? 29.445 3.614 -6.092 1.00 50.28 100 ARG A CA 1
ATOM 798 C C . ARG A 1 100 ? 29.670 4.342 -4.758 1.00 50.28 100 ARG A C 1
ATOM 800 O O . ARG A 1 100 ? 29.404 5.534 -4.653 1.00 50.28 100 ARG A O 1
ATOM 807 N N . ARG A 1 101 ? 30.261 3.672 -3.765 1.00 50.50 101 ARG A N 1
ATOM 808 C CA . ARG A 1 101 ? 30.996 4.376 -2.702 1.00 50.50 101 ARG A CA 1
ATOM 809 C C . ARG A 1 101 ? 32.335 4.833 -3.298 1.00 50.50 101 ARG A C 1
ATOM 811 O O . ARG A 1 101 ? 33.028 3.988 -3.873 1.00 50.50 101 ARG A O 1
ATOM 818 N N . PRO A 1 102 ? 32.732 6.116 -3.204 1.00 45.94 102 PRO A N 1
ATOM 819 C CA . PRO A 1 102 ? 34.065 6.529 -3.627 1.00 45.94 102 PRO A CA 1
ATOM 820 C C . PRO A 1 102 ? 35.103 5.736 -2.822 1.00 45.94 102 PRO A C 1
ATOM 822 O O . PRO A 1 102 ? 35.106 5.761 -1.590 1.00 45.94 102 PRO A O 1
ATOM 825 N N . LYS A 1 103 ? 35.951 4.963 -3.516 1.00 54.50 103 LYS A N 1
ATOM 826 C CA . LYS A 1 103 ? 37.027 4.190 -2.885 1.00 54.50 103 LYS A CA 1
ATOM 827 C C . LYS A 1 103 ? 37.992 5.170 -2.220 1.00 54.50 103 LYS A C 1
ATOM 829 O O . LYS A 1 103 ? 38.686 5.915 -2.906 1.00 54.50 103 LYS A O 1
ATOM 834 N N . LYS A 1 104 ? 38.070 5.142 -0.889 1.00 51.22 104 LYS A N 1
ATOM 835 C CA . LYS A 1 104 ? 39.191 5.739 -0.159 1.00 51.22 104 LYS A CA 1
ATOM 836 C C . LYS A 1 104 ? 40.441 4.940 -0.550 1.00 51.22 104 LYS A C 1
ATOM 838 O O . LYS A 1 104 ? 40.497 3.741 -0.285 1.00 51.22 104 LYS A O 1
ATOM 843 N N . PHE A 1 105 ? 41.378 5.570 -1.257 1.00 47.28 105 PHE A N 1
ATOM 844 C CA . PHE A 1 105 ? 42.623 4.938 -1.698 1.00 47.28 105 PHE A CA 1
ATOM 845 C C . PHE A 1 105 ? 43.438 4.487 -0.478 1.00 47.28 105 PHE A C 1
ATOM 847 O O . PHE A 1 105 ? 43.945 5.303 0.285 1.00 47.28 105 PHE A O 1
ATOM 854 N N . GLY A 1 106 ? 43.538 3.174 -0.295 1.00 59.69 106 GLY A N 1
ATOM 855 C CA . GLY A 1 106 ? 44.385 2.505 0.684 1.00 59.69 106 GLY A CA 1
ATOM 856 C C . GLY A 1 106 ? 44.576 1.055 0.244 1.00 59.69 106 GLY A C 1
ATOM 857 O O . GLY A 1 106 ? 43.650 0.458 -0.307 1.00 59.69 106 GLY A O 1
ATOM 858 N N . ILE A 1 107 ? 45.780 0.510 0.422 1.00 60.69 107 ILE A N 1
ATOM 859 C CA . ILE A 1 107 ? 46.119 -0.862 0.019 1.00 60.69 107 ILE A CA 1
ATOM 860 C C . ILE A 1 107 ? 45.203 -1.838 0.791 1.00 60.69 107 ILE A C 1
ATOM 862 O O . ILE A 1 107 ? 45.217 -1.818 2.025 1.00 60.69 107 ILE A O 1
ATOM 866 N N . PRO A 1 108 ? 44.370 -2.658 0.119 1.00 60.47 108 PRO A N 1
ATOM 867 C CA . PRO A 1 108 ? 43.451 -3.564 0.804 1.00 60.47 108 PRO A CA 1
ATOM 868 C C . PRO A 1 108 ? 44.206 -4.674 1.546 1.00 60.47 108 PRO A C 1
ATOM 870 O O . PRO A 1 108 ? 45.063 -5.338 0.969 1.00 60.47 108 PRO A O 1
ATOM 873 N N . ASN A 1 109 ? 43.855 -4.915 2.811 1.00 69.69 109 ASN A N 1
ATOM 874 C CA . ASN A 1 109 ? 44.339 -6.077 3.563 1.00 69.69 109 ASN A CA 1
ATOM 875 C C . ASN A 1 109 ? 43.730 -7.368 2.961 1.00 69.69 109 ASN A C 1
ATOM 877 O O . ASN A 1 109 ? 42.500 -7.464 2.931 1.00 69.69 109 ASN A O 1
ATOM 881 N N . PRO A 1 110 ? 44.530 -8.359 2.520 1.00 69.94 110 PRO A N 1
ATOM 882 C CA . PRO A 1 110 ? 44.039 -9.565 1.843 1.00 69.94 110 PRO A CA 1
ATOM 883 C C . PRO A 1 110 ? 43.068 -10.403 2.687 1.00 69.94 110 PRO A C 1
ATOM 885 O O . PRO A 1 110 ? 42.125 -10.962 2.136 1.00 69.94 110 PRO A O 1
ATOM 888 N N . MET A 1 111 ? 43.220 -10.421 4.016 1.00 56.91 111 MET A N 1
ATOM 889 C CA . MET A 1 111 ? 42.294 -11.125 4.915 1.00 56.91 111 MET A CA 1
ATOM 890 C C . MET A 1 111 ? 40.905 -10.464 4.898 1.00 56.91 111 MET A C 1
ATOM 892 O O . MET A 1 111 ? 39.899 -11.134 4.704 1.00 56.91 111 MET A O 1
ATOM 896 N N . LYS A 1 112 ? 40.857 -9.122 4.906 1.00 64.31 112 LYS A N 1
ATOM 897 C CA . LYS A 1 112 ? 39.605 -8.364 4.731 1.00 64.31 112 LYS A CA 1
ATOM 898 C C . LYS A 1 112 ? 39.004 -8.533 3.337 1.00 64.31 112 LYS A C 1
ATOM 900 O O . LYS A 1 112 ? 37.802 -8.367 3.183 1.00 64.31 112 LYS A O 1
ATOM 905 N N . VAL A 1 113 ? 39.803 -8.792 2.301 1.00 69.12 113 VAL A N 1
ATOM 906 C CA . VAL A 1 113 ? 39.275 -9.055 0.950 1.00 69.12 113 VAL A CA 1
ATOM 907 C C . VAL A 1 113 ? 38.581 -10.414 0.905 1.00 69.12 113 VAL A C 1
ATOM 909 O O . VAL A 1 113 ? 37.514 -10.511 0.304 1.00 69.12 113 VAL A O 1
ATOM 912 N N . LEU A 1 114 ? 39.149 -11.425 1.568 1.00 63.50 114 LEU A N 1
ATOM 913 C CA . LEU A 1 114 ? 38.564 -12.760 1.659 1.00 63.50 114 LEU A CA 1
ATOM 914 C C . LEU A 1 114 ? 37.288 -12.760 2.514 1.00 63.50 114 LEU A C 1
ATOM 916 O O . LEU A 1 114 ? 36.264 -13.246 2.042 1.00 63.50 114 LEU A O 1
ATOM 920 N N . ASP A 1 115 ? 37.307 -12.115 3.685 1.00 59.66 115 ASP A N 1
ATOM 921 C CA . ASP A 1 115 ? 36.122 -11.964 4.544 1.00 59.66 115 ASP A CA 1
ATOM 922 C C . ASP A 1 115 ? 35.004 -11.210 3.814 1.00 59.66 115 ASP A C 1
ATOM 924 O O . ASP A 1 115 ? 33.874 -11.677 3.752 1.00 59.66 115 ASP A O 1
ATOM 928 N N . ASN A 1 116 ? 35.328 -10.100 3.137 1.00 63.97 116 ASN A N 1
ATOM 929 C CA . ASN A 1 116 ? 34.352 -9.366 2.329 1.00 63.97 116 ASN A CA 1
ATOM 930 C C . ASN A 1 116 ? 33.832 -10.184 1.138 1.00 63.97 116 ASN A C 1
ATOM 932 O O . ASN A 1 116 ? 32.705 -9.959 0.710 1.00 63.97 116 ASN A O 1
ATOM 936 N N . ALA A 1 117 ? 34.632 -11.076 0.548 1.00 65.19 117 ALA A N 1
ATOM 937 C CA . ALA A 1 117 ? 34.189 -11.926 -0.557 1.00 65.19 117 ALA A CA 1
ATOM 938 C C . ALA A 1 117 ? 33.240 -13.029 -0.068 1.00 65.19 117 ALA A C 1
ATOM 940 O O . ALA A 1 117 ? 32.210 -13.259 -0.703 1.00 65.19 117 ALA A O 1
ATOM 941 N N . ILE A 1 118 ? 33.549 -13.642 1.077 1.00 61.19 118 ILE A N 1
ATOM 942 C CA . ILE A 1 118 ? 32.716 -14.650 1.742 1.00 61.19 118 ILE A CA 1
ATOM 943 C C . ILE A 1 118 ? 31.412 -14.011 2.239 1.00 61.19 118 ILE A C 1
ATOM 945 O O . ILE A 1 118 ? 30.333 -14.478 1.875 1.00 61.19 118 ILE A O 1
ATOM 949 N N . ASP A 1 119 ? 31.484 -12.883 2.950 1.00 60.72 119 ASP A N 1
ATOM 950 C CA . ASP A 1 119 ? 30.315 -12.122 3.404 1.00 60.72 119 ASP A CA 1
ATOM 951 C C . ASP A 1 119 ? 29.474 -11.631 2.232 1.00 60.72 119 ASP A C 1
ATOM 953 O O . ASP A 1 119 ? 28.247 -11.673 2.286 1.00 60.72 119 ASP A O 1
ATOM 957 N N . LYS A 1 120 ? 30.100 -11.178 1.140 1.00 63.31 120 LYS A N 1
ATOM 958 C CA . LYS A 1 120 ? 29.374 -10.780 -0.068 1.00 63.31 120 LYS A CA 1
ATOM 959 C C . LYS A 1 120 ? 28.674 -11.973 -0.701 1.00 63.31 120 LYS A C 1
ATOM 961 O O . LYS A 1 120 ? 27.565 -11.797 -1.183 1.00 63.31 120 LYS A O 1
ATOM 966 N N . GLN A 1 121 ? 29.275 -13.159 -0.718 1.00 60.34 121 GLN A N 1
ATOM 967 C CA . GLN A 1 121 ? 28.660 -14.348 -1.309 1.00 60.34 121 GLN A CA 1
ATOM 968 C C . GLN A 1 121 ? 27.507 -14.889 -0.449 1.00 60.34 121 GLN A C 1
ATOM 970 O O . GLN A 1 121 ? 26.451 -15.205 -0.996 1.00 60.34 121 GLN A O 1
ATOM 975 N N . LEU A 1 122 ? 27.663 -14.907 0.879 1.00 57.72 122 LEU A N 1
ATOM 976 C CA . LEU A 1 122 ? 26.614 -15.300 1.825 1.00 57.72 122 LEU A CA 1
ATOM 977 C C . LEU A 1 122 ? 25.456 -14.289 1.831 1.00 57.72 122 LEU A C 1
ATOM 979 O O . LEU A 1 122 ? 24.315 -14.659 1.547 1.00 57.72 122 LEU A O 1
ATOM 983 N N . ASN A 1 123 ? 25.748 -12.996 2.017 1.00 57.78 123 ASN A N 1
ATOM 984 C CA . ASN A 1 123 ? 24.727 -11.944 2.025 1.00 57.78 123 ASN A CA 1
ATOM 985 C C . ASN A 1 123 ? 24.055 -11.766 0.662 1.00 57.78 123 ASN A C 1
ATOM 987 O O . ASN A 1 123 ? 22.883 -11.404 0.619 1.00 57.78 123 ASN A O 1
ATOM 991 N N . LYS A 1 124 ? 24.743 -12.020 -0.461 1.00 56.75 124 LYS A N 1
ATOM 992 C CA . LYS A 1 124 ? 24.131 -11.941 -1.797 1.00 56.75 124 LYS A CA 1
ATOM 993 C C . LYS A 1 124 ? 22.962 -12.913 -1.929 1.00 56.75 124 LYS A C 1
ATOM 995 O O . LYS A 1 124 ? 21.933 -12.504 -2.446 1.00 56.75 124 LYS A O 1
ATOM 1000 N N . SER A 1 125 ? 23.066 -14.131 -1.396 1.00 56.97 125 SER A N 1
ATOM 1001 C CA . SER A 1 125 ? 21.969 -15.107 -1.456 1.00 56.97 125 SER A CA 1
ATOM 1002 C C . SER A 1 125 ? 20.746 -14.693 -0.620 1.00 56.97 125 SER A C 1
ATOM 1004 O O . SER A 1 125 ? 19.613 -14.818 -1.083 1.00 56.97 125 SER A O 1
ATOM 1006 N N . ASP A 1 126 ? 20.957 -14.106 0.562 1.00 61.62 126 ASP A N 1
ATOM 1007 C CA . ASP A 1 126 ? 19.870 -13.605 1.415 1.00 61.62 126 ASP A CA 1
ATOM 1008 C C . ASP A 1 126 ? 19.286 -12.275 0.918 1.00 61.62 126 ASP A C 1
ATOM 1010 O O . ASP A 1 126 ? 18.100 -11.999 1.103 1.00 61.62 126 ASP A O 1
ATOM 1014 N N . THR A 1 127 ? 20.097 -11.451 0.253 1.00 62.81 127 THR A N 1
ATOM 1015 C CA . THR A 1 127 ? 19.666 -10.172 -0.329 1.00 62.81 127 THR A CA 1
ATOM 1016 C C . THR A 1 127 ? 18.943 -10.384 -1.658 1.00 62.81 127 THR A C 1
ATOM 1018 O O . THR A 1 127 ? 17.952 -9.712 -1.910 1.00 62.81 127 THR A O 1
ATOM 1021 N N . GLU A 1 128 ? 19.365 -11.346 -2.484 1.00 65.44 128 GLU A N 1
ATOM 1022 C CA . GLU A 1 128 ? 18.671 -11.709 -3.729 1.00 65.44 128 GLU A CA 1
ATOM 1023 C C . GLU A 1 128 ? 17.307 -12.352 -3.460 1.00 65.44 128 GLU A C 1
ATOM 1025 O O . GLU A 1 128 ? 16.361 -12.059 -4.184 1.00 65.44 128 GLU A O 1
ATOM 1030 N N . LYS A 1 129 ? 17.166 -13.132 -2.378 1.00 69.38 129 LYS A N 1
ATOM 1031 C CA . LYS A 1 129 ? 15.855 -13.625 -1.916 1.00 69.38 129 LYS A CA 1
ATOM 1032 C C . LYS A 1 129 ? 14.934 -12.503 -1.434 1.00 69.38 129 LYS A C 1
ATOM 1034 O O . LYS A 1 129 ? 13.728 -12.577 -1.627 1.00 69.38 129 LYS A O 1
ATOM 1039 N N . LYS A 1 130 ? 15.490 -11.470 -0.794 1.00 76.31 130 LYS A N 1
ATOM 1040 C CA . LYS A 1 130 ? 14.730 -10.295 -0.332 1.00 76.31 130 LYS A CA 1
ATOM 1041 C C . LYS A 1 130 ? 14.453 -9.287 -1.446 1.00 76.31 130 LYS A C 1
ATOM 1043 O O . LYS A 1 130 ? 13.565 -8.460 -1.281 1.00 76.31 130 LYS A O 1
ATOM 1048 N N . VAL A 1 131 ? 15.223 -9.327 -2.535 1.00 84.81 131 VAL A N 1
ATOM 1049 C CA . VAL A 1 131 ? 15.136 -8.411 -3.678 1.00 84.81 131 VAL A CA 1
ATOM 1050 C C . VAL A 1 131 ? 15.200 -9.199 -4.998 1.00 84.81 131 VAL A C 1
ATOM 1052 O O . VAL A 1 131 ? 16.254 -9.239 -5.659 1.00 84.81 131 VAL A O 1
ATOM 1055 N N . PRO A 1 132 ? 14.077 -9.829 -5.397 1.00 89.81 132 PRO A N 1
ATOM 1056 C CA . PRO A 1 132 ? 14.015 -10.692 -6.572 1.00 89.81 132 PRO A CA 1
ATOM 1057 C C . PRO A 1 132 ? 14.446 -9.995 -7.865 1.00 89.81 132 PRO A C 1
ATOM 1059 O O . PRO A 1 132 ? 14.395 -8.769 -7.983 1.00 89.81 132 PRO A O 1
ATOM 1062 N N . ALA A 1 133 ? 14.925 -10.753 -8.851 1.00 89.75 133 ALA A N 1
ATOM 1063 C CA . ALA A 1 133 ? 15.302 -10.176 -10.144 1.00 89.75 133 ALA A CA 1
ATOM 1064 C C . ALA A 1 133 ? 14.071 -9.746 -10.952 1.00 89.75 133 ALA A C 1
ATOM 1066 O O . ALA A 1 133 ? 14.102 -8.691 -11.591 1.00 89.75 133 ALA A O 1
ATOM 1067 N N . ASP A 1 134 ? 13.003 -10.540 -10.885 1.00 91.25 134 ASP A N 1
ATOM 1068 C CA . ASP A 1 134 ? 11.726 -10.223 -11.504 1.00 91.25 134 ASP A CA 1
ATOM 1069 C C . ASP A 1 134 ? 10.910 -9.285 -10.589 1.00 91.25 134 ASP A C 1
ATOM 1071 O O . ASP A 1 134 ? 10.624 -9.644 -9.441 1.00 91.25 134 ASP A O 1
ATOM 1075 N N . PRO A 1 135 ? 10.513 -8.082 -11.050 1.00 92.94 135 PRO A N 1
ATOM 1076 C CA . PRO A 1 135 ? 9.601 -7.226 -10.296 1.00 92.94 135 PRO A CA 1
ATOM 1077 C C . PRO A 1 135 ? 8.276 -7.914 -9.936 1.00 92.94 135 PRO A C 1
ATOM 1079 O O . PRO A 1 135 ? 7.720 -7.611 -8.883 1.00 92.94 135 PRO A O 1
ATOM 1082 N N . ASN A 1 136 ? 7.773 -8.850 -10.748 1.00 94.25 136 ASN A N 1
ATOM 1083 C CA . ASN A 1 136 ? 6.526 -9.552 -10.436 1.00 94.25 136 ASN A CA 1
ATOM 1084 C C . ASN A 1 136 ? 6.663 -10.445 -9.198 1.00 94.25 136 ASN A C 1
ATOM 1086 O O . ASN A 1 136 ? 5.729 -10.521 -8.402 1.00 94.25 136 ASN A O 1
ATOM 1090 N N . GLU A 1 137 ? 7.824 -11.067 -8.981 1.00 93.38 137 GLU A N 1
ATOM 1091 C CA . GLU A 1 137 ? 8.096 -11.830 -7.757 1.00 93.38 137 GLU A CA 1
ATOM 1092 C C . GLU A 1 137 ? 8.069 -10.919 -6.522 1.00 93.38 137 GLU A C 1
ATOM 1094 O O . GLU A 1 137 ? 7.456 -11.267 -5.512 1.00 93.38 137 GLU A O 1
ATOM 1099 N N . MET A 1 138 ? 8.644 -9.713 -6.620 1.00 91.94 138 MET A N 1
ATOM 1100 C CA . MET A 1 138 ? 8.564 -8.711 -5.550 1.00 91.9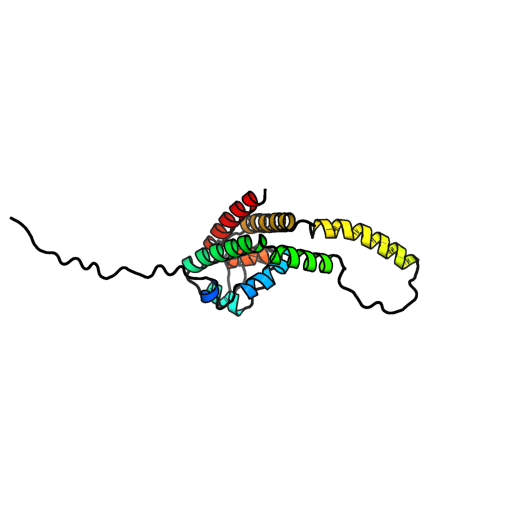4 138 MET A CA 1
ATOM 1101 C C . MET A 1 138 ? 7.112 -8.305 -5.264 1.00 91.94 138 MET A C 1
ATOM 1103 O O . MET A 1 138 ? 6.700 -8.236 -4.106 1.00 91.94 138 MET A O 1
ATOM 1107 N N . LEU A 1 139 ? 6.315 -8.056 -6.306 1.00 94.81 139 LEU A N 1
ATOM 1108 C CA . LEU A 1 139 ? 4.905 -7.693 -6.153 1.00 94.81 139 LEU A CA 1
ATOM 1109 C C . LEU A 1 139 ? 4.109 -8.818 -5.483 1.00 94.81 139 LEU A C 1
ATOM 1111 O O . LEU A 1 139 ? 3.383 -8.548 -4.527 1.00 94.81 139 LEU A O 1
ATOM 1115 N N . LYS A 1 140 ? 4.296 -10.076 -5.909 1.00 95.44 140 LYS A N 1
ATOM 1116 C CA . LYS A 1 140 ? 3.670 -11.252 -5.279 1.00 95.44 140 LYS A CA 1
ATOM 1117 C C . LYS A 1 140 ? 3.989 -11.322 -3.788 1.00 95.44 140 LYS A C 1
ATOM 1119 O O . LYS A 1 140 ? 3.073 -11.447 -2.978 1.00 95.44 140 LYS A O 1
ATOM 1124 N N . MET A 1 141 ? 5.266 -11.173 -3.420 1.00 92.88 141 MET A N 1
ATOM 1125 C CA . MET A 1 141 ? 5.692 -11.166 -2.017 1.00 92.88 141 MET A CA 1
ATOM 1126 C C . MET A 1 141 ? 4.973 -10.081 -1.208 1.00 92.88 141 MET A C 1
ATOM 1128 O O . MET A 1 141 ? 4.421 -10.371 -0.150 1.00 92.88 141 MET A O 1
ATOM 1132 N N . ARG A 1 142 ? 4.924 -8.840 -1.707 1.00 93.81 142 ARG A N 1
ATOM 1133 C CA . ARG A 1 142 ? 4.307 -7.718 -0.976 1.00 93.81 142 ARG A CA 1
ATOM 1134 C C . ARG A 1 142 ? 2.792 -7.809 -0.881 1.00 93.81 142 ARG A C 1
ATOM 1136 O O . ARG A 1 142 ? 2.231 -7.465 0.158 1.00 93.81 142 ARG A O 1
ATOM 1143 N N . LEU A 1 143 ? 2.130 -8.278 -1.936 1.00 96.12 143 LEU A N 1
ATOM 1144 C CA . LEU A 1 143 ? 0.691 -8.530 -1.909 1.00 96.12 143 LEU A CA 1
ATOM 1145 C C . LEU A 1 143 ? 0.357 -9.625 -0.892 1.00 96.12 143 LEU A C 1
ATOM 1147 O O . LEU A 1 143 ? -0.567 -9.447 -0.100 1.00 96.12 143 LEU A O 1
ATOM 1151 N N . GLN A 1 144 ? 1.141 -10.706 -0.848 1.00 96.06 144 GLN A N 1
ATOM 1152 C CA . GLN A 1 144 ? 0.950 -11.773 0.132 1.00 96.06 144 GLN A CA 1
ATOM 1153 C C . GLN A 1 144 ? 1.193 -11.283 1.566 1.00 96.06 144 GLN A C 1
ATOM 1155 O O . GLN A 1 144 ? 0.334 -11.474 2.420 1.00 96.06 144 GLN A O 1
ATOM 1160 N N . GLU A 1 145 ? 2.291 -10.566 1.825 1.00 94.38 145 GLU A N 1
ATOM 1161 C CA . GLU A 1 145 ? 2.567 -9.966 3.141 1.00 94.38 145 GLU A CA 1
ATOM 1162 C C . GLU A 1 145 ? 1.423 -9.054 3.608 1.00 94.38 145 GLU A C 1
ATOM 1164 O O . GLU A 1 145 ? 1.011 -9.097 4.771 1.00 94.38 145 GLU A O 1
ATOM 1169 N N . PHE A 1 146 ? 0.877 -8.234 2.704 1.00 96.06 146 PHE A N 1
ATOM 1170 C CA . PHE A 1 146 ? -0.280 -7.396 3.003 1.00 96.06 146 PHE A CA 1
ATOM 1171 C C . PHE A 1 146 ? -1.514 -8.233 3.364 1.00 96.06 146 PHE A C 1
ATOM 1173 O O . PHE A 1 146 ? -2.187 -7.932 4.358 1.00 96.06 146 PHE A O 1
ATOM 1180 N N . LEU A 1 147 ? -1.818 -9.282 2.593 1.00 97.81 147 LEU A N 1
ATOM 1181 C CA . LEU A 1 147 ? -2.938 -10.187 2.859 1.00 97.81 147 LEU A CA 1
ATOM 1182 C C . LEU A 1 147 ? -2.767 -10.933 4.190 1.00 97.81 147 LEU A C 1
ATOM 1184 O O . LEU A 1 147 ? -3.740 -11.071 4.933 1.00 97.81 147 LEU A O 1
ATOM 1188 N N . ASP A 1 148 ? -1.554 -11.346 4.533 1.00 97.31 148 ASP A N 1
ATOM 1189 C CA . ASP A 1 148 ? -1.273 -12.059 5.778 1.00 97.31 148 ASP A CA 1
ATOM 1190 C C . ASP A 1 148 ? -1.420 -11.128 6.986 1.00 97.31 148 ASP A C 1
ATOM 1192 O O . ASP A 1 148 ? -2.149 -11.433 7.933 1.00 97.31 148 ASP A O 1
ATOM 1196 N N . VAL A 1 149 ? -0.805 -9.940 6.941 1.00 96.62 149 VAL A N 1
ATOM 1197 C CA . VAL A 1 149 ? -0.894 -8.964 8.038 1.00 96.62 149 VAL A CA 1
ATOM 1198 C C . VAL A 1 149 ? -2.338 -8.522 8.249 1.00 96.62 149 VAL A C 1
ATOM 1200 O O . VAL A 1 149 ? -2.832 -8.561 9.379 1.00 96.62 149 VAL A O 1
ATOM 1203 N N . SER A 1 150 ? -3.031 -8.125 7.179 1.00 97.56 150 SER A N 1
ATOM 1204 C CA . SER A 1 150 ? -4.390 -7.583 7.277 1.00 97.56 150 SER A CA 1
ATOM 1205 C C . SER A 1 150 ? -5.429 -8.619 7.719 1.00 97.56 150 SER A C 1
ATOM 1207 O O . SER A 1 150 ? -6.438 -8.235 8.306 1.00 97.56 150 SER A O 1
ATOM 1209 N N . ALA A 1 151 ? -5.178 -9.918 7.519 1.00 97.81 151 ALA A N 1
ATOM 1210 C CA . ALA A 1 151 ? -6.053 -10.985 8.013 1.00 97.81 151 ALA A CA 1
ATOM 1211 C C . ALA A 1 151 ? -6.056 -11.090 9.547 1.00 97.81 151 ALA A C 1
ATOM 1213 O O . ALA A 1 151 ? -7.021 -11.572 10.133 1.00 97.81 151 ALA A O 1
ATOM 1214 N N . THR A 1 152 ? -4.990 -10.626 10.204 1.00 97.12 152 THR A N 1
ATOM 1215 C CA . THR A 1 152 ? -4.834 -10.699 11.667 1.00 97.12 152 THR A CA 1
ATOM 1216 C C . THR A 1 152 ? -5.323 -9.446 12.399 1.00 97.12 152 THR A C 1
ATOM 1218 O O . THR A 1 152 ? -5.136 -9.325 13.614 1.00 97.12 152 THR A O 1
ATOM 1221 N N . VAL A 1 153 ? -5.879 -8.468 11.679 1.00 97.81 153 VAL A N 1
ATOM 1222 C CA . VAL A 1 153 ? -6.283 -7.181 12.255 1.00 97.81 153 VAL A CA 1
ATOM 1223 C C . VAL A 1 153 ? -7.625 -7.303 12.962 1.00 97.81 153 VAL A C 1
ATOM 1225 O O . VAL A 1 153 ? -8.637 -7.647 12.359 1.00 97.81 153 VAL A O 1
ATOM 1228 N N . ASP A 1 154 ? -7.628 -6.951 14.245 1.00 97.75 154 ASP A N 1
ATOM 1229 C CA . ASP A 1 154 ? -8.841 -6.807 15.043 1.00 97.75 154 ASP A CA 1
ATOM 1230 C C . ASP A 1 154 ? -9.347 -5.362 14.946 1.00 97.75 154 ASP A C 1
ATOM 1232 O O . ASP A 1 154 ? -8.877 -4.466 15.650 1.00 97.75 154 ASP A O 1
ATOM 1236 N N . PHE A 1 155 ? -10.317 -5.130 14.063 1.00 97.00 155 PHE A N 1
ATOM 1237 C CA . PHE A 1 155 ? -10.949 -3.818 13.895 1.00 97.00 155 PHE A CA 1
ATOM 1238 C C . PHE A 1 155 ? -11.896 -3.432 15.043 1.00 97.00 155 PHE A C 1
ATOM 1240 O O . PHE A 1 155 ? -12.361 -2.295 15.073 1.00 97.00 155 PHE A O 1
ATOM 1247 N N . GLY A 1 156 ? -12.175 -4.342 15.982 1.00 96.44 156 GLY A N 1
ATOM 1248 C CA . GLY A 1 156 ? -12.911 -4.057 17.215 1.00 96.44 156 GLY A CA 1
ATOM 1249 C C . GLY A 1 156 ? -12.017 -3.606 18.374 1.00 96.44 156 GLY A C 1
ATOM 1250 O O . GLY A 1 156 ? -12.523 -3.355 19.470 1.00 96.44 156 GLY A O 1
ATOM 1251 N N . ALA A 1 157 ? -10.699 -3.508 18.164 1.00 95.94 157 ALA A N 1
ATOM 1252 C CA . ALA A 1 157 ? -9.760 -3.103 19.200 1.00 95.94 157 ALA A CA 1
ATOM 1253 C C . ALA A 1 157 ? -10.101 -1.713 19.763 1.00 95.94 157 ALA A C 1
ATOM 1255 O O . ALA A 1 157 ? -10.293 -0.749 19.032 1.00 95.94 157 ALA A O 1
ATOM 1256 N N . GLN A 1 158 ? -10.147 -1.588 21.088 1.00 95.56 158 GLN A N 1
ATOM 1257 C CA . GLN A 1 158 ? -10.454 -0.314 21.736 1.00 95.56 158 GLN A CA 1
ATOM 1258 C C . GLN A 1 158 ? -9.210 0.569 21.843 1.00 95.56 158 GLN A C 1
ATOM 1260 O O . GLN A 1 158 ? -8.114 0.086 22.147 1.00 95.56 158 GLN A O 1
ATOM 1265 N N . VAL A 1 159 ? -9.396 1.875 21.649 1.00 94.75 159 VAL A N 1
ATOM 1266 C CA . VAL A 1 159 ? -8.345 2.894 21.758 1.00 94.75 159 VAL A CA 1
ATOM 1267 C C . VAL A 1 159 ? -8.781 3.964 22.757 1.00 94.75 159 VAL A C 1
ATOM 1269 O O . VAL A 1 159 ? -9.893 4.474 22.674 1.00 94.75 159 VAL A O 1
ATOM 1272 N N . SER A 1 160 ? -7.893 4.325 23.681 1.00 94.38 160 SER A N 1
ATOM 1273 C CA . SER A 1 160 ? -8.075 5.404 24.655 1.00 94.38 160 SER A CA 1
ATOM 1274 C C . SER A 1 160 ? -6.840 6.303 24.660 1.00 94.38 160 SER A C 1
ATOM 1276 O O . SER A 1 160 ? -5.709 5.816 24.662 1.00 94.38 160 SER A O 1
ATOM 1278 N N . GLY A 1 161 ? -7.031 7.624 24.583 1.00 90.69 161 GLY A N 1
ATOM 1279 C CA . GLY A 1 161 ? -5.918 8.585 24.547 1.00 90.69 161 GLY A CA 1
ATOM 1280 C C . GLY A 1 161 ? -4.918 8.357 23.400 1.00 90.69 161 GLY A C 1
ATOM 1281 O O . GLY A 1 161 ? -3.734 8.646 23.544 1.00 90.69 161 GLY A O 1
ATOM 1282 N N . GLY A 1 162 ? -5.368 7.781 22.278 1.00 86.88 162 GLY A N 1
ATOM 1283 C CA . GLY A 1 162 ? -4.519 7.456 21.125 1.00 86.88 162 GLY A CA 1
ATOM 1284 C C . GLY A 1 162 ? -3.697 6.165 21.251 1.00 86.88 162 GLY A C 1
ATOM 1285 O O . GLY A 1 162 ? -2.905 5.877 20.352 1.00 86.88 162 GLY A O 1
ATOM 1286 N N . ARG A 1 163 ? -3.892 5.381 22.319 1.00 92.25 163 ARG A N 1
ATOM 1287 C CA . ARG A 1 163 ? -3.254 4.075 22.545 1.00 92.25 163 ARG A CA 1
ATOM 1288 C C . ARG A 1 163 ? -4.283 2.957 22.595 1.00 92.25 163 ARG A C 1
ATOM 1290 O O . ARG A 1 163 ? -5.409 3.173 23.037 1.00 92.25 163 ARG A O 1
ATOM 1297 N N . PHE A 1 164 ? -3.910 1.765 22.158 1.00 96.25 164 PHE A N 1
ATOM 1298 C CA . PHE A 1 164 ? -4.736 0.580 22.320 1.00 96.25 164 PHE A CA 1
ATOM 1299 C C . PHE A 1 164 ? -4.890 0.240 23.802 1.00 96.25 164 PHE A C 1
ATOM 1301 O O . PHE A 1 164 ? -3.923 0.244 24.561 1.00 96.25 164 PHE A O 1
ATOM 1308 N N . VAL A 1 165 ? -6.118 -0.085 24.204 1.00 95.81 165 VAL A N 1
ATOM 1309 C CA . VAL A 1 165 ? -6.435 -0.482 25.584 1.00 95.81 165 VAL A CA 1
ATOM 1310 C C . VAL A 1 165 ? -5.729 -1.791 25.943 1.00 95.81 165 VAL A C 1
ATOM 1312 O O . VAL A 1 165 ? -5.222 -1.938 27.053 1.00 95.81 165 VAL A O 1
ATOM 1315 N N . LYS A 1 166 ? -5.645 -2.736 24.997 1.00 95.00 166 LYS A N 1
ATOM 1316 C CA . LYS A 1 166 ? -4.894 -3.978 25.194 1.00 95.00 166 LYS A CA 1
ATOM 1317 C C . LYS A 1 166 ? -3.427 -3.800 24.807 1.00 95.00 166 LYS A C 1
ATOM 1319 O O . LYS A 1 166 ? -3.114 -3.448 23.670 1.00 95.00 166 LYS A O 1
ATOM 1324 N N . SER A 1 167 ? -2.527 -4.147 25.727 1.00 94.00 167 SER A N 1
ATOM 1325 C CA . SER A 1 167 ? -1.074 -4.058 25.515 1.00 94.00 167 SER A CA 1
ATOM 1326 C C . SER A 1 167 ? -0.575 -4.927 24.349 1.00 94.00 167 SER A C 1
ATOM 1328 O O . SER A 1 167 ? 0.347 -4.527 23.642 1.00 94.00 167 SER A O 1
ATOM 1330 N N . GLU A 1 168 ? -1.230 -6.059 24.071 1.00 94.75 168 GLU A N 1
ATOM 1331 C CA . GLU A 1 168 ? -0.908 -6.930 22.928 1.00 94.75 168 GLU A CA 1
ATOM 1332 C C . GLU A 1 168 ? -1.036 -6.236 21.564 1.00 94.75 168 GLU A C 1
ATOM 1334 O O . GLU A 1 168 ? -0.339 -6.599 20.620 1.00 94.75 168 GLU A O 1
ATOM 1339 N N . TYR A 1 169 ? -1.907 -5.229 21.440 1.00 95.50 169 TYR A N 1
ATOM 1340 C CA . TYR A 1 169 ? -2.050 -4.461 20.202 1.00 95.50 169 TYR A CA 1
ATOM 1341 C C . TYR A 1 169 ? -0.982 -3.374 20.085 1.00 95.50 169 TYR A C 1
ATOM 1343 O O . TYR A 1 169 ? -0.627 -2.965 18.979 1.00 95.50 169 TYR A O 1
ATOM 1351 N N . GLU A 1 170 ? -0.394 -2.948 21.206 1.00 93.06 170 GLU A N 1
ATOM 1352 C CA . GLU A 1 170 ? 0.724 -2.012 21.180 1.00 93.06 170 GLU A CA 1
ATOM 1353 C C . GLU A 1 170 ? 2.025 -2.644 20.691 1.00 93.06 170 GLU A C 1
ATOM 1355 O O . GLU A 1 170 ? 2.836 -1.949 20.077 1.00 93.06 170 GLU A O 1
ATOM 1360 N N . SER A 1 171 ? 2.209 -3.950 20.879 1.00 93.25 171 SER A N 1
ATOM 1361 C CA . SER A 1 171 ? 3.367 -4.677 20.351 1.00 93.25 171 SER A CA 1
ATOM 1362 C C . SER A 1 171 ? 3.207 -5.124 18.891 1.00 93.25 171 SER A C 1
ATOM 1364 O O . SER A 1 171 ? 4.162 -5.636 18.306 1.00 93.25 171 SER A O 1
ATOM 1366 N N . LYS A 1 172 ? 2.035 -4.919 18.268 1.00 95.50 172 LYS A N 1
ATOM 1367 C CA . LYS A 1 172 ? 1.818 -5.245 16.848 1.00 95.50 172 LYS A CA 1
ATOM 1368 C C . LYS A 1 172 ? 2.671 -4.372 15.930 1.00 95.50 172 LYS A C 1
ATOM 1370 O O . LYS A 1 172 ? 3.017 -3.233 16.254 1.00 95.50 172 LYS A O 1
ATOM 1375 N N . SER A 1 173 ? 2.961 -4.908 14.746 1.00 93.81 173 SER A N 1
ATOM 1376 C CA . SER A 1 173 ? 3.782 -4.234 13.743 1.00 93.81 173 SER A CA 1
ATOM 1377 C C . SER A 1 173 ? 3.169 -2.900 13.286 1.00 93.81 173 SER A C 1
ATOM 1379 O O . SER A 1 173 ? 1.944 -2.719 13.329 1.00 93.81 173 SER A O 1
ATOM 1381 N N . PRO A 1 174 ? 3.991 -1.953 12.795 1.00 91.75 174 PRO A N 1
ATOM 1382 C CA . PRO A 1 174 ? 3.493 -0.717 12.198 1.00 91.75 174 PRO A CA 1
ATOM 1383 C C . PRO A 1 174 ? 2.452 -0.960 11.098 1.00 91.75 174 PRO A C 1
ATOM 1385 O O . PRO A 1 174 ? 1.443 -0.261 11.061 1.00 91.75 174 PRO A O 1
ATOM 1388 N N . GLN A 1 175 ? 2.645 -1.983 10.260 1.00 92.19 175 GLN A N 1
ATOM 1389 C CA . GLN A 1 175 ? 1.735 -2.367 9.177 1.00 92.19 175 GLN A CA 1
ATOM 1390 C C . GLN A 1 175 ? 0.368 -2.806 9.704 1.00 92.19 175 GLN A C 1
ATOM 1392 O O . GLN A 1 175 ? -0.660 -2.361 9.193 1.00 92.19 175 GLN A O 1
ATOM 1397 N N . TRP A 1 176 ? 0.343 -3.604 10.775 1.00 95.62 176 TRP A N 1
ATOM 1398 C CA . TRP A 1 176 ? -0.900 -3.999 11.437 1.00 95.62 176 TRP A CA 1
ATOM 1399 C C . TRP A 1 176 ? -1.655 -2.769 11.955 1.00 95.62 176 TRP A C 1
ATOM 1401 O O . TRP A 1 176 ? -2.845 -2.597 11.691 1.00 95.62 176 TRP A O 1
ATOM 1411 N N . LYS A 1 177 ? -0.941 -1.846 12.618 1.00 94.00 177 LYS A N 1
ATOM 1412 C CA . LYS A 1 177 ? -1.535 -0.602 13.131 1.00 94.00 177 LYS A CA 1
ATOM 1413 C C . LYS A 1 177 ? -1.982 0.336 12.001 1.00 94.00 177 LYS A C 1
ATOM 1415 O O . LYS A 1 177 ? -2.943 1.079 12.186 1.00 94.00 177 LYS A O 1
ATOM 1420 N N . MET A 1 178 ? -1.303 0.342 10.851 1.00 92.38 178 MET A N 1
ATOM 1421 C CA . MET A 1 178 ? -1.739 1.087 9.662 1.00 92.38 178 MET A CA 1
ATOM 1422 C C . MET A 1 178 ? -3.045 0.523 9.110 1.00 92.38 178 MET A C 1
ATOM 1424 O O . MET A 1 178 ? -3.974 1.297 8.893 1.00 92.38 178 MET A O 1
ATOM 1428 N N . CYS A 1 179 ? -3.148 -0.803 8.975 1.00 95.50 179 CYS A N 1
ATOM 1429 C CA . CYS A 1 179 ? -4.380 -1.460 8.548 1.00 95.50 179 CYS A CA 1
ATOM 1430 C C . CYS A 1 179 ? -5.538 -1.126 9.496 1.00 95.50 179 CYS A C 1
ATOM 1432 O O . CYS A 1 179 ? -6.572 -0.641 9.046 1.00 95.50 179 CYS A O 1
ATOM 1434 N N . TYR A 1 180 ? -5.328 -1.266 10.811 1.00 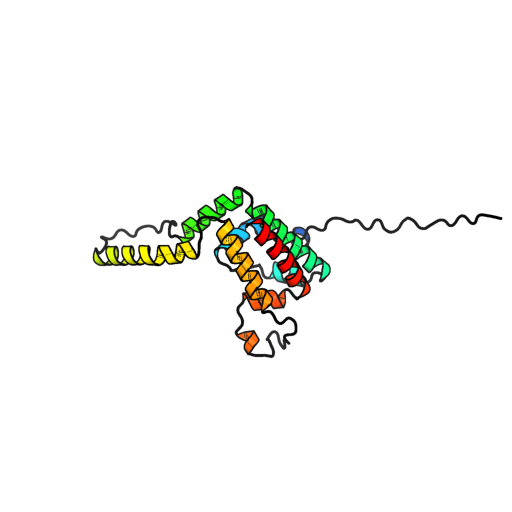96.44 180 TYR A N 1
ATOM 1435 C CA . TYR A 1 180 ? -6.319 -0.886 11.822 1.00 96.44 180 TYR A CA 1
ATOM 1436 C C . TYR A 1 180 ? -6.795 0.569 11.650 1.00 96.44 180 TYR A C 1
ATOM 1438 O O . TYR A 1 180 ? -7.994 0.837 11.626 1.00 96.44 180 TYR A O 1
ATOM 1446 N N . ARG A 1 181 ? -5.863 1.518 11.477 1.00 93.00 181 ARG A N 1
ATOM 1447 C CA . ARG A 1 181 ? -6.183 2.950 11.333 1.00 93.00 181 ARG A CA 1
ATOM 1448 C C . ARG A 1 181 ? -6.838 3.313 9.999 1.00 93.00 181 ARG A C 1
ATOM 1450 O O . ARG A 1 181 ? -7.505 4.343 9.943 1.00 93.00 181 ARG A O 1
ATOM 1457 N N . ALA A 1 182 ? -6.629 2.526 8.945 1.00 94.19 182 ALA A N 1
ATOM 1458 C CA . ALA A 1 182 ? -7.331 2.700 7.674 1.00 94.19 182 ALA A CA 1
ATOM 1459 C C . ALA A 1 182 ? -8.823 2.347 7.814 1.00 94.19 182 ALA A C 1
ATOM 1461 O O . ALA A 1 182 ? -9.675 3.030 7.244 1.00 94.19 182 ALA A O 1
ATOM 1462 N N . GLY A 1 183 ? -9.128 1.353 8.653 1.00 96.00 183 GLY A N 1
ATOM 1463 C CA . GLY A 1 183 ? -10.483 0.908 8.968 1.00 96.00 183 GLY A CA 1
ATOM 1464 C C . GLY A 1 183 ? -10.913 -0.322 8.167 1.00 96.00 183 GLY A C 1
ATOM 1465 O O . GLY A 1 183 ? -10.342 -0.639 7.124 1.00 96.00 183 GLY A O 1
ATOM 1466 N N . LYS A 1 184 ? -11.931 -1.023 8.681 1.00 97.62 184 LYS A N 1
ATOM 1467 C CA . LYS A 1 184 ? -12.362 -2.337 8.184 1.00 97.62 184 LYS A CA 1
ATOM 1468 C C . LYS A 1 184 ? -12.745 -2.313 6.704 1.00 97.62 184 LYS A C 1
ATOM 1470 O O . LYS A 1 184 ? -12.198 -3.098 5.940 1.00 97.62 184 LYS A O 1
ATOM 1475 N N . ASP A 1 185 ? -13.632 -1.406 6.304 1.00 97.69 185 ASP A N 1
ATOM 1476 C CA . ASP A 1 185 ? -14.199 -1.392 4.946 1.00 97.69 185 ASP A CA 1
ATOM 1477 C C . ASP A 1 185 ? -13.131 -1.091 3.886 1.00 97.69 185 ASP A C 1
ATOM 1479 O O . ASP A 1 185 ? -13.067 -1.730 2.838 1.00 97.69 185 ASP A O 1
ATOM 1483 N N . VAL A 1 186 ? -12.223 -0.166 4.209 1.00 97.88 186 VAL A N 1
ATOM 1484 C CA . VAL A 1 186 ? -11.076 0.189 3.363 1.00 97.88 186 VAL A CA 1
ATOM 1485 C C . VAL A 1 186 ? -10.130 -1.001 3.205 1.00 97.88 186 VAL A C 1
ATOM 1487 O O . VAL A 1 186 ? -9.673 -1.295 2.104 1.00 97.88 186 VAL A O 1
ATOM 1490 N N . ILE A 1 187 ? -9.834 -1.716 4.291 1.00 98.12 187 ILE A N 1
ATOM 1491 C CA . ILE A 1 187 ? -8.955 -2.886 4.221 1.00 98.12 187 ILE A CA 1
ATOM 1492 C C . ILE A 1 187 ? -9.632 -4.062 3.526 1.00 98.12 187 ILE A C 1
ATOM 1494 O O . ILE A 1 187 ? -8.963 -4.785 2.794 1.00 98.12 187 ILE A O 1
ATOM 1498 N N . GLN A 1 188 ? -10.940 -4.244 3.689 1.00 98.38 188 GLN A N 1
ATOM 1499 C CA . GLN A 1 188 ? -11.668 -5.291 2.987 1.00 98.38 188 GLN A CA 1
ATOM 1500 C C . GLN A 1 188 ? -11.579 -5.101 1.467 1.00 98.38 188 GLN A C 1
ATOM 1502 O O . GLN A 1 188 ? -11.142 -6.023 0.780 1.00 98.38 188 GLN A O 1
ATOM 1507 N N . VAL A 1 189 ? -11.883 -3.904 0.951 1.00 98.19 189 VAL A N 1
ATOM 1508 C CA . VAL A 1 189 ? -11.788 -3.651 -0.497 1.00 98.19 189 VAL A CA 1
ATOM 1509 C C . VAL A 1 189 ? -10.348 -3.765 -1.000 1.00 98.19 189 VAL A C 1
ATOM 1511 O O . VAL A 1 189 ? -10.098 -4.293 -2.081 1.00 98.19 189 VAL A O 1
ATOM 1514 N N . ALA A 1 190 ? -9.376 -3.325 -0.193 1.00 98.00 190 ALA A N 1
ATOM 1515 C CA . ALA A 1 190 ? -7.969 -3.435 -0.546 1.00 98.00 190 ALA A CA 1
ATOM 1516 C C . ALA A 1 190 ? -7.513 -4.895 -0.649 1.00 98.00 190 ALA A C 1
ATOM 1518 O O . ALA A 1 190 ? -6.743 -5.241 -1.543 1.00 98.00 190 ALA A O 1
ATOM 1519 N N . ARG A 1 191 ? -8.004 -5.767 0.240 1.00 98.44 191 ARG A N 1
ATOM 1520 C CA . ARG A 1 191 ? -7.744 -7.212 0.188 1.00 98.44 191 ARG A CA 1
ATOM 1521 C C . ARG A 1 191 ? -8.369 -7.856 -1.043 1.00 98.44 191 ARG A C 1
ATOM 1523 O O . ARG A 1 191 ? -7.708 -8.674 -1.671 1.00 98.44 191 ARG A O 1
ATOM 1530 N N . GLU A 1 192 ? -9.599 -7.489 -1.392 1.00 98.38 192 GLU A N 1
ATOM 1531 C CA . GLU A 1 192 ? -10.279 -7.991 -2.594 1.00 98.38 192 GLU A CA 1
ATOM 1532 C C . GLU A 1 192 ? -9.477 -7.647 -3.861 1.00 98.38 192 GLU A C 1
ATOM 1534 O O . GLU A 1 192 ? -9.139 -8.538 -4.641 1.00 98.38 192 GLU A O 1
ATOM 1539 N N . GLU A 1 193 ? -9.077 -6.383 -4.028 1.00 98.19 193 GLU A N 1
ATOM 1540 C CA . GLU A 1 193 ? -8.266 -5.948 -5.176 1.00 98.19 193 GLU A CA 1
ATOM 1541 C C . GLU A 1 193 ? -6.861 -6.587 -5.164 1.00 98.19 193 GLU A C 1
ATOM 1543 O O . GLU A 1 193 ? -6.362 -6.988 -6.215 1.00 98.19 193 GLU A O 1
ATOM 1548 N N . ALA A 1 194 ? -6.234 -6.753 -3.991 1.00 97.81 194 ALA A N 1
ATOM 1549 C CA . ALA A 1 194 ? -4.936 -7.423 -3.863 1.00 97.81 194 ALA A CA 1
ATOM 1550 C C . ALA A 1 194 ? -4.999 -8.913 -4.235 1.00 97.81 194 ALA A C 1
ATOM 1552 O O . ALA A 1 194 ? -4.090 -9.415 -4.890 1.00 97.81 194 ALA A O 1
ATOM 1553 N N . GLN A 1 195 ? -6.069 -9.621 -3.862 1.00 98.06 195 GLN A N 1
ATOM 1554 C CA . GLN A 1 195 ? -6.285 -11.017 -4.257 1.00 98.06 195 GLN A CA 1
ATOM 1555 C C . GLN A 1 195 ? -6.494 -11.157 -5.764 1.00 98.06 195 GLN A C 1
ATOM 1557 O O . GLN A 1 195 ? -5.965 -12.087 -6.370 1.00 98.06 195 GLN A O 1
ATOM 1562 N N . VAL A 1 196 ? -7.258 -10.246 -6.375 1.00 97.75 196 VAL A N 1
ATOM 1563 C CA . VAL A 1 196 ? -7.433 -10.209 -7.834 1.00 97.75 196 VAL A CA 1
ATOM 1564 C C . VAL A 1 196 ? -6.092 -9.963 -8.516 1.00 97.75 196 VAL A C 1
ATOM 1566 O O . VAL A 1 196 ? -5.721 -10.709 -9.417 1.00 97.75 196 VAL A O 1
ATOM 1569 N N . TRP A 1 197 ? -5.333 -8.969 -8.054 1.00 97.62 197 TRP A N 1
ATOM 1570 C CA . TRP A 1 197 ? -4.021 -8.667 -8.616 1.00 97.62 197 TRP A CA 1
ATOM 1571 C C . TRP A 1 197 ? -3.048 -9.842 -8.463 1.00 97.62 197 TRP A C 1
ATOM 1573 O O . TRP A 1 197 ? -2.371 -10.189 -9.425 1.00 97.62 197 TRP A O 1
ATOM 1583 N N . LEU A 1 198 ? -3.019 -10.515 -7.310 1.00 96.50 198 LEU A N 1
ATOM 1584 C CA . LEU A 1 198 ? -2.139 -11.665 -7.102 1.00 96.50 198 LEU A CA 1
ATOM 1585 C C . LEU A 1 198 ? -2.410 -12.785 -8.119 1.00 96.50 198 LEU A C 1
ATOM 1587 O O . LEU A 1 198 ? -1.461 -13.295 -8.704 1.00 96.50 198 LEU A O 1
ATOM 1591 N N . LYS A 1 199 ? -3.685 -13.089 -8.399 1.00 96.38 199 LYS A N 1
ATOM 1592 C CA . LYS A 1 199 ? -4.090 -14.063 -9.431 1.00 96.38 199 LYS A CA 1
ATOM 1593 C C . LYS A 1 199 ? -3.694 -13.643 -10.846 1.00 96.38 199 LYS A C 1
ATOM 1595 O O . LYS A 1 199 ? -3.389 -14.489 -11.668 1.00 96.38 199 LYS A O 1
ATOM 1600 N N . GLU A 1 200 ? -3.710 -12.346 -11.147 1.00 95.75 200 GLU A N 1
ATOM 1601 C CA . GLU A 1 200 ? -3.265 -11.826 -12.451 1.00 95.75 200 GLU A CA 1
ATOM 1602 C C . GLU A 1 200 ? -1.740 -11.916 -12.642 1.00 95.75 200 GLU A C 1
ATOM 1604 O O . GLU A 1 200 ? -1.261 -11.745 -13.762 1.00 95.75 200 GLU A O 1
ATOM 1609 N N . LEU A 1 201 ? -0.975 -12.118 -11.562 1.00 92.69 201 LEU A N 1
ATOM 1610 C CA . LEU A 1 201 ? 0.478 -12.285 -11.609 1.00 92.69 201 LEU A CA 1
ATOM 1611 C C . LEU A 1 201 ? 0.908 -13.759 -11.681 1.00 92.69 201 LEU A C 1
ATOM 1613 O O . LEU A 1 201 ? 2.089 -14.005 -11.938 1.00 92.69 201 LEU A O 1
ATOM 1617 N N . GLU A 1 202 ? 0.022 -14.715 -11.377 1.00 79.75 202 GLU A N 1
ATOM 1618 C CA . GLU A 1 202 ? 0.270 -16.169 -11.467 1.00 79.75 202 GLU A CA 1
ATOM 1619 C C . GLU A 1 202 ? 0.555 -16.617 -12.902 1.00 79.75 202 GLU A C 1
ATOM 1621 O O . GLU A 1 202 ? 1.581 -17.321 -13.051 1.00 79.75 202 GLU A O 1
#

Secondary structure (DSSP, 8-state):
-----------S---------HHHHTT--HHHHHHHHHHHHHHS-----HHHHHHHHHS-HHHHHHHHHHHHHHHHHHHTSHHHHHHHHHHHHIIIIIS-------PPPHHHHHHHHHHHHHHHHHHHHHS-SSHHHHHHHHHHHHHHHHHT--TT--EETTEESSHHHHTS-HHHHHHHHH-HHHHHHHHHHHHHHHHHH-

Sequence (202 aa):
MRRIVIFTLAGFLMAATAVMNIFDELETTQDKAKETLVSAFGSGNFSASYDLVKKARSLPVELRVEGARQLIRFAKDYTRTEEFKDQYKRWRQEMLGGGRRPKKFGIPNPMKVLDNAIDKQLNKSDTEKKVPADPNEMLKMRLQEFLDVSATVDFGAQVSGGRFVKSEYESKSPQWKMCYRAGKDVIQVAREEAQVWLKELE

Foldseek 3Di:
DDDDPPPPPPPPPPPPPPVDDLCVQLVHDLVVLLVQLLVCLLVVDGDDDPSSLVSLLPDDLVSNQVSLVNSLVSSLVSCPDPVVLVVNVVVLCVLLVVPDDPDPDDDDDVVVVVVCVVCSVVVVVVSCVSRPPDVLVSLLVSLVVLLVLLVPADLVFDDDPNHTPDVVVVPDDPSSVVSSSSGDSNSVSNNVSSVVSSVVSD